Protein AF-0000000071599581 (afdb_homodimer)

Foldseek 3Di:
DPVQVVLVVVLVVQQVVVVVVCVPDDNPVVDNGRFQWDKDWDKDFDQWFAFPVRDIWGFDDDVVDGDIDTAIGTDPVAAQAFTRPDRPVQRRQKGKYWDKDKDKTWTAHDDDDPPPPVDDFAQDPPPVRTTIGIGMGTHYIDMDGHDDDPVVVVVVVVVVVVVVVVVVVD/DPVQVVLVVVLVVQQVVVVVVCVPDDNPVVDNGRFQWDKDWDKDFDQWFAFPVRDIWGFDDDVVDGDIDTAIGTDPVAAQAFTRPDRPVQRRQKGKYWDKDKDKTWTAHDDDDPPPPVDDFAQDPPPVRTTIGIGMGTHYIDMDGHDDDPVVVVVVVVVVVVVVVVVVVD

Radius of gyration: 25.12 Å; Cα contacts (8 Å, |Δi|>4): 637; chains: 2; bounding box: 89×67×60 Å

Sequence (340 aa):
MNWKRLHWRQMQMILQTEGAQKEGQLKDPQKEGVECCPSILDVVYKKGGRNRDGLYVELYEDGENHQRFFELSCAPEVVDKPCRFVDARLYNDSRCIQTYSYSYALVRSPSDTPQHRSERPFSVPGSGGWTMDFVRVRAGCECQIKPPKNIRRRHKKRKRNRRITEDDETMNWKRLHWRQMQMILQTEGAQKEGQLKDPQKEGVECCPSILDVVYKKGGRNRDGLYVELYEDGENHQRFFELSCAPEVVDKPCRFVDARLYNDSRCIQTYSYSYALVRSPSDTPQHRSERPFSVPGSGGWTMDFVRVRAGCECQIKPPKNIRRRHKKRKRNRRITEDDET

Secondary structure (DSSP, 8-state):
--HHHHHHHHHHHHHHHHHHHHHHS---TT--SEESS-EEEEEEEESEEE-TTS-EEEEPEETTEEEEEEEEEE-TTTBTSPPTTB-GGGGGGEEEEEEEEEEEEEEE--SS-----SS--EE-TTSTT-EEEEEEEEEEEEEEEPPP--HHHHHHHHHHHHHHHHHHH-/--HHHHHHHHHHHHHHHHHHHHHHS---TT--SEESS-EEEEEEEESEEE-TTS-EEEEPEETTEEEEEEEEEE-TTTBTSPPTTB-GGGGGGEEEEEEEEEEEEEEE--SS-----SS--EE-TT-TT-EEEEEEEEEEEEEEEPPP--HHHHHHHHHHHHHHHHHHH-

pLDDT: mean 82.44, std 14.96, range [42.78, 98.19]

Solvent-accessible surface area (backbone atoms only — not comparable to full-atom values): 18238 Å² total; per-residue (Å²): 129,65,62,60,57,54,50,50,51,50,45,49,50,51,39,54,58,49,34,56,55,49,73,72,40,80,74,44,89,72,51,84,39,45,56,35,35,51,54,39,83,39,82,43,74,44,63,54,39,34,28,90,86,65,44,74,31,38,38,51,60,62,86,89,42,57,44,70,40,59,26,23,37,40,30,82,91,37,51,74,28,51,33,50,61,39,24,73,93,46,29,88,46,22,28,15,39,66,31,70,43,46,26,48,38,49,26,34,72,68,86,81,70,82,62,85,62,85,71,78,59,51,72,45,57,56,39,83,73,34,23,37,36,49,27,58,39,41,30,21,26,33,41,26,32,55,44,75,76,60,57,63,58,49,50,50,48,50,52,51,52,50,50,52,52,55,55,69,73,97,129,66,61,61,58,53,52,49,51,50,46,50,49,50,39,53,58,52,35,56,55,48,73,71,39,81,75,43,88,70,52,84,39,44,55,35,35,50,55,38,85,40,83,43,73,43,63,54,41,34,27,91,85,64,46,76,31,38,37,53,60,62,87,90,42,56,45,70,42,58,25,23,36,41,31,84,90,37,52,76,28,52,33,48,60,37,25,73,92,46,28,87,45,22,25,14,38,66,32,72,44,47,28,47,38,50,25,34,72,66,85,80,71,82,62,84,62,84,72,79,58,50,72,44,56,57,39,84,72,33,23,37,36,48,25,58,39,40,29,20,26,33,42,24,33,54,44,74,77,61,55,63,58,50,51,49,47,49,52,52,51,50,49,52,52,53,53,69,73,98

Nearest PDB structures (foldseek):
  6xuo-assembly1_A-2  TM=7.513E-01  e=2.075E-04  Equus caballus
  1aoc-assembly1_B  TM=7.348E-01  e=3.618E-02  Tachypleus tridentatus
  7b1c-assembly1_P  TM=7.467E-01  e=3.827E-02  Aedes aegypti
  6xuo-assembly1_A-2  TM=7.509E-01  e=2.075E-04  Equus caballus
  1aoc-assembly1_B  TM=7.349E-01  e=3.618E-02  Tachypleus tridentatus

InterPro domains:
  IPR052444 Spaetzle/Toll ligand-like [PTHR23199] (11-150)

Structure (mmCIF, N/CA/C/O backbone):
data_AF-0000000071599581-model_v1
#
loop_
_entity.id
_entity.type
_entity.pdbx_description
1 polymer 'Spaetzle domain-containing protein'
#
loop_
_atom_site.group_PDB
_atom_site.id
_atom_site.type_symbol
_atom_site.label_atom_id
_atom_site.label_alt_id
_atom_site.label_comp_id
_atom_site.label_asym_id
_atom_site.label_entity_id
_atom_site.label_seq_id
_atom_site.pdbx_PDB_ins_code
_atom_site.Cartn_x
_atom_site.Cartn_y
_atom_site.Cartn_z
_atom_site.occupancy
_atom_site.B_iso_or_equiv
_atom_site.auth_seq_id
_atom_site.auth_comp_id
_atom_site.auth_asym_id
_atom_site.auth_atom_id
_atom_site.pdbx_PDB_model_num
ATOM 1 N N . MET A 1 1 ? 6.562 35.219 3.717 1 52.47 1 MET A N 1
ATOM 2 C CA . MET A 1 1 ? 5.234 34.656 3.479 1 52.47 1 MET A CA 1
ATOM 3 C C . MET A 1 1 ? 4.98 33.438 4.383 1 52.47 1 MET A C 1
ATOM 5 O O . MET A 1 1 ? 5.918 32.75 4.773 1 52.47 1 MET A O 1
ATOM 9 N N . ASN A 1 2 ? 3.887 33.406 5.25 1 80.19 2 ASN A N 1
ATOM 10 C CA . ASN A 1 2 ? 3.533 32.438 6.273 1 80.19 2 ASN A CA 1
ATOM 11 C C . ASN A 1 2 ? 3.365 31.031 5.684 1 80.19 2 ASN A C 1
ATOM 13 O O . ASN A 1 2 ? 2.334 30.734 5.078 1 80.19 2 ASN A O 1
ATOM 17 N N . TRP A 1 3 ? 4.461 30.438 5.43 1 85.62 3 TRP A N 1
ATOM 18 C CA . TRP A 1 3 ? 4.547 29.156 4.75 1 85.62 3 TRP A CA 1
ATOM 19 C C . TRP A 1 3 ? 3.43 28.219 5.207 1 85.62 3 TRP A C 1
ATOM 21 O O . TRP A 1 3 ? 2.912 27.422 4.414 1 85.62 3 TRP A O 1
ATOM 31 N N . LYS A 1 4 ? 2.973 28.391 6.352 1 84.69 4 LYS A N 1
ATOM 32 C CA . LYS A 1 4 ? 1.903 27.547 6.871 1 84.69 4 LYS A CA 1
ATOM 33 C C . LYS A 1 4 ? 0.578 27.844 6.176 1 84.69 4 LYS A C 1
ATOM 35 O O . LYS A 1 4 ? -0.199 26.938 5.887 1 84.69 4 LYS A O 1
ATOM 40 N N . ARG A 1 5 ? 0.426 29.062 5.914 1 85.56 5 ARG A N 1
ATOM 41 C CA . ARG A 1 5 ? -0.792 29.469 5.219 1 85.56 5 ARG A CA 1
ATOM 42 C C . ARG A 1 5 ? -0.794 28.969 3.779 1 85.56 5 ARG A C 1
ATOM 44 O O . ARG A 1 5 ? -1.825 28.516 3.271 1 85.56 5 ARG A O 1
ATOM 51 N N . LEU A 1 6 ? 0.27 29.062 3.246 1 86.44 6 LEU A N 1
ATOM 52 C CA . LEU A 1 6 ? 0.394 28.594 1.871 1 86.44 6 LEU A CA 1
ATOM 53 C C . LEU A 1 6 ? 0.181 27.078 1.793 1 86.44 6 LEU A C 1
ATOM 55 O O . LEU A 1 6 ? -0.479 26.594 0.875 1 86.44 6 LEU A O 1
ATOM 59 N N . HIS A 1 7 ? 0.708 26.453 2.756 1 90.38 7 HIS A N 1
ATOM 60 C CA . HIS A 1 7 ? 0.545 25 2.83 1 90.38 7 HIS A CA 1
ATOM 61 C C . HIS A 1 7 ? -0.927 24.609 2.941 1 90.38 7 HIS A C 1
ATOM 63 O O . HIS A 1 7 ? -1.391 23.703 2.246 1 90.38 7 HIS A O 1
ATOM 69 N N . TRP A 1 8 ? -1.618 25.359 3.654 1 93.06 8 TRP A N 1
ATOM 70 C CA . TRP A 1 8 ? -3.041 25.094 3.838 1 93.06 8 TRP A CA 1
ATOM 71 C C . TRP A 1 8 ? -3.811 25.328 2.543 1 93.06 8 TRP A C 1
ATOM 73 O O . TRP A 1 8 ? -4.656 24.516 2.16 1 93.06 8 TRP A O 1
ATOM 83 N N . ARG A 1 9 ? -3.5 26.375 1.9 1 92 9 ARG A N 1
ATOM 84 C CA . ARG A 1 9 ? -4.168 26.703 0.644 1 92 9 ARG A CA 1
ATOM 85 C C . ARG A 1 9 ? -3.922 25.625 -0.399 1 92 9 ARG A C 1
ATOM 87 O O . ARG A 1 9 ? -4.828 25.266 -1.155 1 92 9 ARG A O 1
ATOM 94 N N . GLN A 1 10 ? -2.725 25.203 -0.386 1 92.5 10 GLN A N 1
ATOM 95 C CA . GLN A 1 10 ? -2.373 24.141 -1.316 1 92.5 10 GLN A CA 1
ATOM 96 C C . GLN A 1 10 ? -3.178 22.875 -1.033 1 92.5 10 GLN A C 1
ATOM 98 O O . GLN A 1 10 ? -3.689 22.234 -1.956 1 92.5 10 GLN A O 1
ATOM 103 N N . MET A 1 11 ? -3.312 22.531 0.217 1 94.06 11 MET A N 1
ATOM 104 C CA . MET A 1 11 ? -4.082 21.344 0.603 1 94.06 11 MET A CA 1
ATOM 105 C C . MET A 1 11 ? -5.543 21.484 0.188 1 94.06 11 MET A C 1
ATOM 107 O O . MET A 1 11 ? -6.133 20.562 -0.352 1 94.06 11 MET A O 1
ATOM 111 N N . GLN A 1 12 ? -5.984 22.656 0.339 1 92.75 12 GLN A N 1
ATOM 112 C CA . GLN A 1 12 ? -7.367 22.922 -0.038 1 92.75 12 GLN A CA 1
ATOM 113 C C . GLN A 1 12 ? -7.562 22.766 -1.545 1 92.75 12 GLN A C 1
ATOM 115 O O . GLN A 1 12 ? -8.562 22.203 -1.995 1 92.75 12 GLN A O 1
ATOM 120 N N . MET A 1 13 ? -6.637 23.281 -2.23 1 93.81 13 MET A N 1
ATOM 121 C CA . MET A 1 13 ? -6.715 23.203 -3.686 1 93.81 13 MET A CA 1
ATOM 122 C C . MET A 1 13 ? -6.711 21.75 -4.156 1 93.81 13 MET A C 1
ATOM 124 O O . MET A 1 13 ? -7.492 21.375 -5.031 1 93.81 13 MET A O 1
ATOM 128 N N . ILE A 1 14 ? -5.902 20.922 -3.582 1 94.31 14 ILE A N 1
ATOM 129 C CA . ILE A 1 14 ? -5.816 19.5 -3.947 1 94.31 14 ILE A CA 1
ATOM 130 C C . ILE A 1 14 ? -7.137 18.812 -3.623 1 94.31 14 ILE A C 1
ATOM 132 O O . ILE A 1 14 ? -7.66 18.047 -4.441 1 94.31 14 ILE A O 1
ATOM 136 N N . LEU A 1 15 ? -7.648 19.094 -2.453 1 94.25 15 LEU A N 1
ATOM 137 C CA . LEU A 1 15 ? -8.891 18.469 -2.01 1 94.25 15 LEU A CA 1
ATOM 138 C C . LEU A 1 15 ? -10.039 18.828 -2.943 1 94.25 15 LEU A C 1
ATOM 140 O O . LEU A 1 15 ? -10.828 17.953 -3.318 1 94.25 15 LEU A O 1
ATOM 144 N N . GLN A 1 16 ? -10.07 20.062 -3.348 1 91.19 16 GLN A N 1
ATOM 145 C CA . GLN A 1 16 ? -11.148 20.531 -4.219 1 91.19 16 GLN A CA 1
ATOM 146 C C . GLN A 1 16 ? -11.008 19.938 -5.621 1 91.19 16 GLN A C 1
ATOM 148 O O . GLN A 1 16 ? -11.984 19.422 -6.184 1 91.19 16 GLN A O 1
ATOM 153 N N . THR A 1 17 ? -9.883 19.984 -6.172 1 91.12 17 THR A N 1
ATOM 154 C CA . THR A 1 17 ? -9.656 19.531 -7.539 1 91.12 17 THR A CA 1
ATOM 155 C C . THR A 1 17 ? -9.828 18.016 -7.648 1 91.12 17 THR A C 1
ATOM 157 O O . THR A 1 17 ? -10.586 17.531 -8.5 1 91.12 17 THR A O 1
ATOM 160 N N . GLU A 1 18 ? -9.258 17.297 -6.766 1 90.94 18 GLU A N 1
ATOM 161 C CA . GLU A 1 18 ? -9.297 15.836 -6.852 1 90.94 18 GLU A CA 1
ATOM 162 C C . GLU A 1 18 ? -10.617 15.289 -6.316 1 90.94 18 GLU A C 1
ATOM 164 O O . GLU A 1 18 ? -11.102 14.258 -6.777 1 90.94 18 GLU A O 1
ATOM 169 N N . GLY A 1 19 ? -11.117 15.969 -5.332 1 88.19 19 GLY A N 1
ATOM 170 C CA . GLY A 1 19 ? -12.43 15.578 -4.844 1 88.19 19 GLY A CA 1
ATOM 171 C C . GLY A 1 19 ? -13.508 15.648 -5.906 1 88.19 19 GLY A C 1
ATOM 172 O O . GLY A 1 19 ? -14.359 14.758 -6 1 88.19 19 GLY A O 1
ATOM 173 N N . ALA A 1 20 ? -13.469 16.672 -6.707 1 83.06 20 ALA A N 1
ATOM 174 C CA . ALA A 1 20 ? -14.43 16.859 -7.789 1 83.06 20 ALA A CA 1
ATOM 175 C C . ALA A 1 20 ? -14.281 15.773 -8.852 1 83.06 20 ALA A C 1
ATOM 177 O O . ALA A 1 20 ? -15.273 15.32 -9.43 1 83.06 20 ALA A O 1
ATOM 178 N N . GLN A 1 21 ? -13.078 15.398 -9.125 1 81.62 21 GLN A N 1
ATOM 179 C CA . GLN A 1 21 ? -12.805 14.359 -10.109 1 81.62 21 GLN A CA 1
ATOM 180 C C . GLN A 1 21 ? -13.352 13.008 -9.664 1 81.62 21 GLN A C 1
ATOM 182 O O . GLN A 1 21 ? -13.836 12.227 -10.477 1 81.62 21 GLN A O 1
ATOM 187 N N . LYS A 1 22 ? -13.352 12.805 -8.406 1 78.62 22 LYS A N 1
ATOM 188 C CA . LYS A 1 22 ? -13.789 11.523 -7.863 1 78.62 22 LYS A CA 1
ATOM 189 C C . LYS A 1 22 ? -15.305 11.422 -7.844 1 78.62 22 LYS A C 1
ATOM 191 O O . LYS A 1 22 ? -15.867 10.328 -7.941 1 78.62 22 LYS A O 1
ATOM 196 N N . GLU A 1 23 ? -15.969 12.492 -7.668 1 71.12 23 GLU A N 1
ATOM 197 C CA . GLU A 1 23 ? -17.422 12.492 -7.699 1 71.12 23 GLU A CA 1
ATOM 198 C C . GLU A 1 23 ? -17.953 12.039 -9.055 1 71.12 23 GLU A C 1
ATOM 200 O O . GLU A 1 23 ? -18.984 11.367 -9.133 1 71.12 23 GLU A O 1
ATOM 205 N N . GLY A 1 24 ? -17.203 12.25 -10.008 1 63.34 24 GLY A N 1
ATOM 206 C CA . GLY A 1 24 ? -17.641 11.891 -11.344 1 63.34 24 GLY A CA 1
ATOM 207 C C . GLY A 1 24 ? -17.188 10.508 -11.773 1 63.34 24 GLY A C 1
ATOM 208 O O . GLY A 1 24 ? -17.688 9.961 -12.758 1 63.34 24 GLY A O 1
ATOM 209 N N . GLN A 1 25 ? -16.297 10.023 -11.133 1 64.38 25 GLN A N 1
ATOM 210 C CA . GLN A 1 25 ? -15.734 8.742 -11.555 1 64.38 25 GLN A CA 1
ATOM 211 C C . GLN A 1 25 ? -16.359 7.582 -10.797 1 64.38 25 GLN A C 1
ATOM 213 O O . GLN A 1 25 ? -16.969 7.781 -9.742 1 64.38 25 GLN A O 1
ATOM 218 N N . LEU A 1 26 ? -16.516 6.535 -11.492 1 59.22 26 LEU A N 1
ATOM 219 C CA . LEU A 1 26 ? -16.984 5.32 -10.836 1 59.22 26 LEU A CA 1
ATOM 220 C C . LEU A 1 26 ? -16.172 5.051 -9.562 1 59.22 26 LEU A C 1
ATOM 222 O O . LEU A 1 26 ? -14.945 5.117 -9.578 1 59.22 26 LEU A O 1
ATOM 226 N N . LYS A 1 27 ? -16.812 5.137 -8.469 1 59.25 27 LYS A N 1
ATOM 227 C CA . LYS A 1 27 ? -16.266 4.961 -7.133 1 59.25 27 LYS A CA 1
ATOM 228 C C . LYS A 1 27 ? -15.359 3.729 -7.062 1 59.25 27 LYS A C 1
ATOM 230 O O . LYS A 1 27 ? -15.805 2.613 -7.344 1 59.25 27 LYS A O 1
ATOM 235 N N . ASP A 1 28 ? -14.039 3.959 -7.266 1 64.62 28 ASP A N 1
ATOM 236 C CA . ASP A 1 28 ? -13.148 2.863 -6.898 1 64.62 28 ASP A CA 1
ATOM 237 C C . ASP A 1 28 ? -13.336 2.463 -5.438 1 64.62 28 ASP A C 1
ATOM 239 O O . ASP A 1 28 ? -13.195 3.293 -4.539 1 64.62 28 ASP A O 1
ATOM 243 N N . PRO A 1 29 ? -13.922 1.333 -5.238 1 62.66 29 PRO A N 1
ATOM 244 C CA . PRO A 1 29 ? -14.203 0.92 -3.861 1 62.66 29 PRO A CA 1
ATOM 245 C C . PRO A 1 29 ? -12.984 1.062 -2.945 1 62.66 29 PRO A C 1
ATOM 247 O O . PRO A 1 29 ? -13.141 1.207 -1.729 1 62.66 29 PRO A O 1
ATOM 250 N N . GLN A 1 30 ? -11.852 1.146 -3.605 1 67.75 30 GLN A N 1
ATOM 251 C CA . GLN A 1 30 ? -10.68 1.185 -2.74 1 67.75 30 GLN A CA 1
ATOM 252 C C . GLN A 1 30 ? -10.195 2.617 -2.531 1 67.75 30 GLN A C 1
ATOM 254 O O . GLN A 1 30 ? -9.352 2.875 -1.672 1 67.75 30 GLN A O 1
ATOM 259 N N . LYS A 1 31 ? -10.82 3.449 -3.369 1 78 31 LYS A N 1
ATOM 260 C CA . LYS A 1 31 ? -10.391 4.84 -3.295 1 78 31 LYS A CA 1
ATOM 261 C C . LYS A 1 31 ? -11.562 5.77 -3.004 1 78 31 LYS A C 1
ATOM 263 O O . LYS A 1 31 ? -12.07 6.438 -3.906 1 78 31 LYS A O 1
ATOM 268 N N . GLU A 1 32 ? -11.906 5.883 -1.788 1 76.06 32 GLU A N 1
ATOM 269 C CA . GLU A 1 32 ? -13.055 6.656 -1.338 1 76.06 32 GLU A CA 1
ATOM 270 C C . GLU A 1 32 ? -12.703 8.133 -1.197 1 76.06 32 GLU A C 1
ATOM 272 O O . GLU A 1 32 ? -13.562 9 -1.393 1 76.06 32 GLU A O 1
ATOM 277 N N . GLY A 1 33 ? -11.492 8.445 -1.007 1 91.38 33 GLY A N 1
ATOM 278 C CA . GLY A 1 33 ? -11.055 9.805 -0.725 1 91.38 33 GLY A CA 1
ATOM 279 C C . GLY A 1 33 ? -9.844 10.219 -1.535 1 91.38 33 GLY A C 1
ATOM 280 O O . GLY A 1 33 ? -9.523 9.602 -2.555 1 91.38 33 GLY A O 1
ATOM 281 N N . VAL A 1 34 ? -9.414 11.438 -1.2 1 95.19 34 VAL A N 1
ATOM 282 C CA . VAL A 1 34 ? -8.188 11.953 -1.799 1 95.19 34 VAL A CA 1
ATOM 283 C C . VAL A 1 34 ? -6.973 11.398 -1.057 1 95.19 34 VAL A C 1
ATOM 285 O O . VAL A 1 34 ? -6.887 11.5 0.169 1 95.19 34 VAL A O 1
ATOM 288 N N . GLU A 1 35 ? -6.105 10.836 -1.801 1 96.31 35 GLU A N 1
ATOM 289 C CA . GLU A 1 35 ? -4.984 10.109 -1.203 1 96.31 35 GLU A CA 1
ATOM 290 C C . GLU A 1 35 ? -3.873 11.07 -0.78 1 96.31 35 GLU A C 1
ATOM 292 O O . GLU A 1 35 ? -3.568 12.031 -1.493 1 96.31 35 GLU A O 1
ATOM 297 N N . CYS A 1 36 ? -3.213 10.766 0.321 1 98.06 36 CYS A N 1
ATOM 298 C CA . CYS A 1 36 ? -2.047 11.523 0.76 1 98.06 36 CYS A CA 1
ATOM 299 C C . CYS A 1 36 ? -0.842 11.234 -0.128 1 98.06 36 CYS A C 1
ATOM 301 O O . CYS A 1 36 ? -0.043 12.125 -0.41 1 98.06 36 CYS A O 1
ATOM 303 N N . CYS A 1 37 ? -0.757 9.938 -0.425 1 98.19 37 CYS A N 1
ATOM 304 C CA . CYS A 1 37 ? 0.254 9.477 -1.369 1 98.19 37 CYS A CA 1
ATOM 305 C C . CYS A 1 37 ? -0.368 8.594 -2.443 1 98.19 37 CYS A C 1
ATOM 307 O O . CYS A 1 37 ? -0.392 7.371 -2.311 1 98.19 37 CYS A O 1
ATOM 309 N N . PRO A 1 38 ? -0.81 9.25 -3.535 1 96.62 38 PRO A N 1
ATOM 310 C CA . PRO A 1 38 ? -1.512 8.477 -4.566 1 96.62 38 PRO A CA 1
ATOM 311 C C . PRO A 1 38 ? -0.631 7.41 -5.207 1 96.62 38 PRO A C 1
ATOM 313 O O . PRO A 1 38 ? 0.57 7.621 -5.391 1 96.62 38 PRO A O 1
ATOM 316 N N . SER A 1 39 ? -1.236 6.32 -5.441 1 95.75 39 SER A N 1
ATOM 317 C CA . SER A 1 39 ? -0.597 5.238 -6.184 1 95.75 39 SER A CA 1
ATOM 318 C C . SER A 1 39 ? -1.321 4.969 -7.496 1 95.75 39 SER A C 1
ATOM 320 O O . SER A 1 39 ? -2.502 5.293 -7.641 1 95.75 39 SER A O 1
ATOM 322 N N . ILE A 1 40 ? -0.561 4.438 -8.398 1 95.06 40 ILE A N 1
ATOM 323 C CA . ILE A 1 40 ? -1.102 4.082 -9.703 1 95.06 40 ILE A CA 1
ATOM 324 C C . ILE A 1 40 ? -0.988 2.574 -9.922 1 95.06 40 ILE A C 1
ATOM 326 O O . ILE A 1 40 ? 0.054 1.979 -9.641 1 95.06 40 ILE A O 1
ATOM 330 N N . LEU A 1 41 ? -2.123 1.999 -10.352 1 93 41 LEU A N 1
ATOM 331 C CA . LEU A 1 41 ? -2.092 0.583 -10.711 1 93 41 LEU A CA 1
ATOM 332 C C . LEU A 1 41 ? -1.412 0.375 -12.055 1 93 41 LEU A C 1
ATOM 334 O O . LEU A 1 41 ? -1.847 0.93 -13.07 1 93 41 LEU A O 1
ATOM 338 N N . ASP A 1 42 ? -0.382 -0.409 -12.023 1 94.38 42 ASP A N 1
ATOM 339 C CA . ASP A 1 42 ? 0.373 -0.731 -13.234 1 94.38 42 ASP A CA 1
ATOM 340 C C . ASP A 1 42 ? 0.313 -2.227 -13.539 1 94.38 42 ASP A C 1
ATOM 342 O O . ASP A 1 42 ? 0.388 -3.053 -12.625 1 94.38 42 ASP A O 1
ATOM 346 N N . VAL A 1 43 ? 0.025 -2.562 -14.805 1 92.62 43 VAL A N 1
ATOM 347 C CA . VAL A 1 43 ? 0.195 -3.938 -15.266 1 92.62 43 VAL A CA 1
ATOM 348 C C . VAL A 1 43 ? 1.571 -4.105 -15.906 1 92.62 43 VAL A C 1
ATOM 350 O O . VAL A 1 43 ? 1.85 -3.516 -16.953 1 92.62 43 VAL A O 1
ATOM 353 N N . VAL A 1 44 ? 2.336 -4.91 -15.273 1 93.19 44 VAL A N 1
ATOM 354 C CA . VAL A 1 44 ? 3.725 -5.016 -15.703 1 93.19 44 VAL A CA 1
ATOM 355 C C . VAL A 1 44 ? 4.008 -6.438 -16.188 1 93.19 44 VAL A C 1
ATOM 357 O O . VAL A 1 44 ? 3.684 -7.41 -15.5 1 93.19 44 VAL A O 1
ATOM 360 N N . TYR A 1 45 ? 4.625 -6.461 -17.375 1 90 45 TYR A N 1
ATOM 361 C CA . TYR A 1 45 ? 5.082 -7.73 -17.922 1 90 45 TYR A CA 1
ATOM 362 C C . TYR A 1 45 ? 6.574 -7.93 -17.672 1 90 45 TYR A C 1
ATOM 364 O O . TYR A 1 45 ? 7.395 -7.121 -18.094 1 90 45 TYR A O 1
ATOM 372 N N . LYS A 1 46 ? 6.809 -8.961 -16.875 1 87.5 46 LYS A N 1
ATOM 373 C CA . LYS A 1 46 ? 8.203 -9.125 -16.469 1 87.5 46 LYS A CA 1
ATOM 374 C C . LYS A 1 46 ? 8.805 -10.383 -17.094 1 87.5 46 LYS A C 1
ATOM 376 O O . LYS A 1 46 ? 8.117 -11.398 -17.234 1 87.5 46 LYS A O 1
ATOM 381 N N . LYS A 1 47 ? 10.07 -10.281 -17.406 1 86.94 47 LYS A N 1
ATOM 382 C CA . LYS A 1 47 ? 10.828 -11.453 -17.828 1 86.94 47 LYS A CA 1
ATOM 383 C C . LYS A 1 47 ? 11.531 -12.109 -16.641 1 86.94 47 LYS A C 1
ATOM 385 O O . LYS A 1 47 ? 11.812 -13.312 -16.656 1 86.94 47 LYS A O 1
ATOM 390 N N . GLY A 1 48 ? 11.789 -11.242 -15.688 1 88.75 48 GLY A N 1
ATOM 391 C CA . GLY A 1 48 ? 12.438 -11.703 -14.469 1 88.75 48 GLY A CA 1
ATOM 392 C C . GLY A 1 48 ? 12.062 -10.883 -13.242 1 88.75 48 GLY A C 1
ATOM 393 O O . GLY A 1 48 ? 11.305 -9.914 -13.352 1 88.75 48 GLY A O 1
ATOM 394 N N . GLY A 1 49 ? 12.492 -11.383 -12.125 1 91.31 49 GLY A N 1
ATOM 395 C CA . GLY A 1 49 ? 12.25 -10.695 -10.867 1 91.31 49 GLY A CA 1
ATOM 396 C C . GLY A 1 49 ? 13.117 -11.195 -9.734 1 91.31 49 GLY A C 1
ATOM 397 O O . GLY A 1 49 ? 13.922 -12.117 -9.922 1 91.31 49 GLY A O 1
ATOM 398 N N . ARG A 1 50 ? 12.977 -10.453 -8.656 1 91.19 50 ARG A N 1
ATOM 399 C CA . ARG A 1 50 ? 13.711 -10.875 -7.461 1 91.19 50 ARG A CA 1
ATOM 400 C C . ARG A 1 50 ? 12.805 -11.648 -6.508 1 91.19 50 ARG A C 1
ATOM 402 O O . ARG A 1 50 ? 11.68 -11.227 -6.234 1 91.19 50 ARG A O 1
ATOM 409 N N . ASN A 1 51 ? 13.352 -12.766 -6.098 1 89.44 51 ASN A N 1
ATOM 410 C CA . ASN A 1 51 ? 12.57 -13.539 -5.141 1 89.44 51 ASN A CA 1
ATOM 411 C C . ASN A 1 51 ? 12.789 -13.062 -3.711 1 89.44 51 ASN A C 1
ATOM 413 O O . ASN A 1 51 ? 13.422 -12.023 -3.492 1 89.44 51 ASN A O 1
ATOM 417 N N . ARG A 1 52 ? 12.273 -13.719 -2.74 1 87 52 ARG A N 1
ATOM 418 C CA . ARG A 1 52 ? 12.32 -13.297 -1.344 1 87 52 ARG A CA 1
ATOM 419 C C . ARG A 1 52 ? 13.75 -13.305 -0.82 1 87 52 ARG A C 1
ATOM 421 O O . ARG A 1 52 ? 14.086 -12.555 0.102 1 87 52 ARG A O 1
ATOM 428 N N . ASP A 1 53 ? 14.508 -14.094 -1.439 1 85.38 53 ASP A N 1
ATOM 429 C CA . ASP A 1 53 ? 15.898 -14.188 -1.022 1 85.38 53 ASP A CA 1
ATOM 430 C C . ASP A 1 53 ? 16.766 -13.141 -1.734 1 85.38 53 ASP A C 1
ATOM 432 O O . ASP A 1 53 ? 17.969 -13.086 -1.528 1 85.38 53 ASP A O 1
ATOM 436 N N . GLY A 1 54 ? 16.125 -12.453 -2.547 1 87.44 54 GLY A N 1
ATOM 437 C CA . GLY A 1 54 ? 16.859 -11.43 -3.27 1 87.44 54 GLY A CA 1
ATOM 438 C C . GLY A 1 54 ? 17.516 -11.945 -4.535 1 87.44 54 GLY A C 1
ATOM 439 O O . GLY A 1 54 ? 18.266 -11.219 -5.203 1 87.44 54 GLY A O 1
ATOM 440 N N . LEU A 1 55 ? 17.203 -13.148 -4.859 1 86.5 55 LEU A N 1
ATOM 441 C CA . LEU A 1 55 ? 17.797 -13.758 -6.039 1 86.5 55 LEU A CA 1
ATOM 442 C C . LEU A 1 55 ? 16.984 -13.453 -7.289 1 86.5 55 LEU A C 1
ATOM 444 O O . LEU A 1 55 ? 15.75 -13.477 -7.25 1 86.5 55 LEU A O 1
ATOM 448 N N . TYR A 1 56 ? 17.781 -13.203 -8.32 1 91.5 56 TYR A N 1
ATOM 449 C CA . TYR A 1 56 ? 17.109 -12.977 -9.594 1 91.5 56 TYR A CA 1
ATOM 450 C C . TYR A 1 56 ? 16.625 -14.297 -10.195 1 91.5 56 TYR A C 1
ATOM 452 O O . TYR A 1 56 ? 17.375 -15.266 -10.273 1 91.5 56 TYR A O 1
ATOM 460 N N . VAL A 1 57 ? 15.328 -14.344 -10.609 1 89.75 57 VAL A N 1
ATOM 461 C CA . VAL A 1 57 ? 14.734 -15.547 -11.195 1 89.75 57 VAL A CA 1
ATOM 462 C C . VAL A 1 57 ? 14.109 -15.203 -12.539 1 89.75 57 VAL A C 1
ATOM 464 O O . VAL A 1 57 ? 13.688 -14.062 -12.773 1 89.75 57 VAL A O 1
ATOM 467 N N . GLU A 1 58 ? 14.141 -16.219 -13.383 1 89.38 58 GLU A N 1
ATOM 468 C CA . GLU A 1 58 ? 13.477 -16.062 -14.672 1 89.38 58 GLU A CA 1
ATOM 469 C C . GLU A 1 58 ? 12 -16.422 -14.578 1 89.38 58 GLU A C 1
ATOM 471 O O . GLU A 1 58 ? 11.641 -17.422 -13.938 1 89.38 58 GLU A O 1
ATOM 476 N N . LEU A 1 59 ? 11.242 -15.633 -15.219 1 90 59 LEU A N 1
ATOM 477 C CA . LEU A 1 59 ? 9.805 -15.891 -15.188 1 90 59 LEU A CA 1
ATOM 478 C C . LEU A 1 59 ? 9.359 -16.688 -16.406 1 90 59 LEU A C 1
ATOM 480 O O . LEU A 1 59 ? 9.93 -16.516 -17.5 1 90 59 LEU A O 1
ATOM 484 N N . TYR A 1 60 ? 8.391 -17.484 -16.172 1 83.75 60 TYR A N 1
ATOM 485 C CA . TYR A 1 60 ? 7.855 -18.312 -17.234 1 83.75 60 TYR A CA 1
ATOM 486 C C . TYR A 1 60 ? 7.305 -17.453 -18.375 1 83.75 60 TYR A C 1
ATOM 488 O O . TYR A 1 60 ? 6.617 -16.469 -18.125 1 83.75 60 TYR A O 1
ATOM 496 N N . GLU A 1 61 ? 7.781 -17.812 -19.547 1 79 61 GLU A N 1
ATOM 497 C CA . GLU A 1 61 ? 7.285 -17.172 -20.766 1 79 61 GLU A CA 1
ATOM 498 C C . GLU A 1 61 ? 6.836 -18.219 -21.781 1 79 61 GLU A C 1
ATOM 500 O O . GLU A 1 61 ? 7.508 -19.219 -21.984 1 79 61 GLU A O 1
ATOM 505 N N . ASP A 1 62 ? 5.605 -18.094 -22.141 1 73.75 62 ASP A N 1
ATOM 506 C CA . ASP A 1 62 ? 5.137 -18.953 -23.234 1 73.75 62 ASP A CA 1
ATOM 507 C C . ASP A 1 62 ? 5.059 -18.172 -24.547 1 73.75 62 ASP A C 1
ATOM 509 O O . ASP A 1 62 ? 3.994 -17.672 -24.906 1 73.75 62 ASP A O 1
ATOM 513 N N . GLY A 1 63 ? 6.176 -18.328 -25.266 1 70.12 63 GLY A N 1
ATOM 514 C CA . GLY A 1 63 ? 6.199 -17.578 -26.516 1 70.12 63 GLY A CA 1
ATOM 515 C C . GLY A 1 63 ? 6.086 -16.078 -26.328 1 70.12 63 GLY A C 1
ATOM 516 O O . GLY A 1 63 ? 6.949 -15.469 -25.688 1 70.12 63 GLY A O 1
ATOM 517 N N . GLU A 1 64 ? 4.934 -15.688 -26.719 1 67.25 64 GLU A N 1
ATOM 518 C CA . GLU A 1 64 ? 4.68 -14.25 -26.672 1 67.25 64 GLU A CA 1
ATOM 519 C C . GLU A 1 64 ? 3.959 -13.867 -25.375 1 67.25 64 GLU A C 1
ATOM 521 O O . GLU A 1 64 ? 3.771 -12.68 -25.094 1 67.25 64 GLU A O 1
ATOM 526 N N . ASN A 1 65 ? 3.771 -14.938 -24.609 1 71.56 65 ASN A N 1
ATOM 527 C CA . ASN A 1 65 ? 2.992 -14.617 -23.406 1 71.56 65 ASN A CA 1
ATOM 528 C C . ASN A 1 65 ? 3.881 -14.5 -22.172 1 71.56 65 ASN A C 1
ATOM 530 O O . ASN A 1 65 ? 4.664 -15.406 -21.875 1 71.56 65 ASN A O 1
ATOM 534 N N . HIS A 1 66 ? 3.906 -13.312 -21.594 1 81.62 66 HIS A N 1
ATOM 535 C CA . HIS A 1 66 ? 4.625 -13.016 -20.359 1 81.62 66 HIS A CA 1
ATOM 536 C C . HIS A 1 66 ? 3.67 -12.922 -19.172 1 81.62 66 HIS A C 1
ATOM 538 O O . HIS A 1 66 ? 2.488 -12.609 -19.344 1 81.62 66 HIS A O 1
ATOM 544 N N . GLN A 1 67 ? 4.238 -13.359 -18.109 1 88.06 67 GLN A N 1
ATOM 545 C CA . GLN A 1 67 ? 3.443 -13.164 -16.891 1 88.06 67 GLN A CA 1
ATOM 546 C C . GLN A 1 67 ? 3.217 -11.68 -16.609 1 88.06 67 GLN A C 1
ATOM 548 O O . GLN A 1 67 ? 4.105 -10.859 -16.844 1 88.06 67 GLN A O 1
ATOM 553 N N . ARG A 1 68 ? 2.057 -11.438 -16.234 1 89.88 68 ARG A N 1
ATOM 554 C CA . ARG A 1 68 ? 1.744 -10.055 -15.891 1 89.88 68 ARG A CA 1
ATOM 555 C C . ARG A 1 68 ? 1.537 -9.898 -14.391 1 89.88 68 ARG A C 1
ATOM 557 O O . ARG A 1 68 ? 1.025 -10.805 -13.734 1 89.88 68 ARG A O 1
ATOM 564 N N . PHE A 1 69 ? 1.954 -8.75 -13.914 1 93.44 69 PHE A N 1
ATOM 565 C CA . PHE A 1 69 ? 1.806 -8.453 -12.492 1 93.44 69 PHE A CA 1
ATOM 566 C C . PHE A 1 69 ? 1.049 -7.145 -12.289 1 93.44 69 PHE A C 1
ATOM 568 O O . PHE A 1 69 ? 1.264 -6.176 -13.023 1 93.44 69 PHE A O 1
ATOM 575 N N . PHE A 1 70 ? 0.171 -7.195 -11.344 1 93.81 70 PHE A N 1
ATOM 576 C CA . PHE A 1 70 ? -0.48 -5.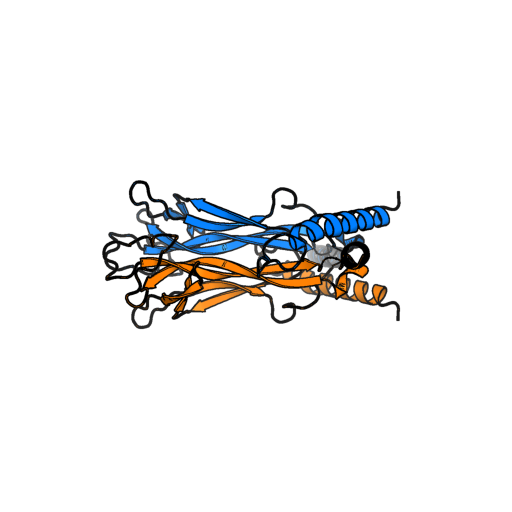969 -10.898 1 93.81 70 PHE A CA 1
ATOM 577 C C . PHE A 1 70 ? 0.338 -5.289 -9.805 1 93.81 70 PHE A C 1
ATOM 579 O O . PHE A 1 70 ? 0.446 -5.805 -8.695 1 93.81 70 PHE A O 1
ATOM 586 N N . GLU A 1 71 ? 0.857 -4.152 -10.203 1 96.31 71 GLU A N 1
ATOM 587 C CA . GLU A 1 71 ? 1.716 -3.43 -9.266 1 96.31 71 GLU A CA 1
ATOM 588 C C . GLU A 1 71 ? 1.148 -2.049 -8.953 1 96.31 71 GLU A C 1
ATOM 590 O O . GLU A 1 71 ? 0.619 -1.371 -9.836 1 96.31 71 GLU A O 1
ATOM 595 N N . LEU A 1 72 ? 1.244 -1.721 -7.672 1 96.5 72 LEU A N 1
ATOM 596 C CA . LEU A 1 72 ? 0.867 -0.384 -7.227 1 96.5 72 LEU A CA 1
ATOM 597 C C . LEU A 1 72 ? 2.1 0.493 -7.035 1 96.5 72 LEU A C 1
ATOM 599 O O . LEU A 1 72 ? 2.828 0.342 -6.051 1 96.5 72 LEU A O 1
ATOM 603 N N . SER A 1 73 ? 2.221 1.465 -7.941 1 96.94 73 SER A N 1
ATOM 604 C CA . SER A 1 73 ? 3.373 2.359 -7.902 1 96.94 73 SER A CA 1
ATOM 605 C C . SER A 1 73 ? 2.984 3.736 -7.375 1 96.94 73 SER A C 1
ATOM 607 O O . SER A 1 73 ? 1.896 4.234 -7.668 1 96.94 73 SER A O 1
ATOM 609 N N . CYS A 1 74 ? 3.922 4.293 -6.609 1 97.5 74 CYS A N 1
ATOM 610 C CA . CYS A 1 74 ? 3.705 5.695 -6.262 1 97.5 74 CYS A CA 1
ATOM 611 C C . CYS A 1 74 ? 3.574 6.551 -7.516 1 97.5 74 CYS A C 1
ATOM 61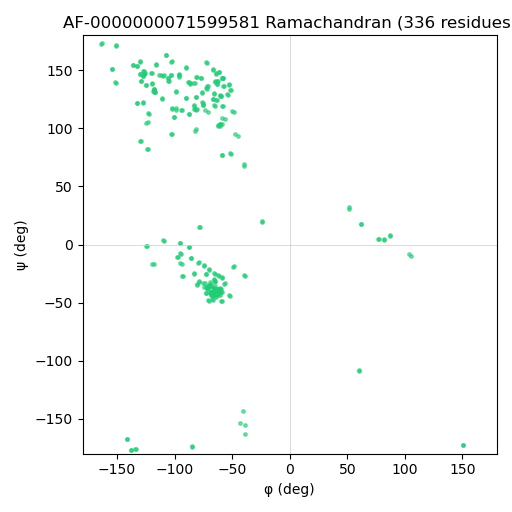3 O O . CYS A 1 74 ? 4.332 6.379 -8.477 1 97.5 74 CYS A O 1
ATOM 615 N N . ALA A 1 75 ? 2.586 7.43 -7.422 1 97.62 75 ALA A N 1
ATOM 616 C CA . ALA A 1 75 ? 2.49 8.391 -8.523 1 97.62 75 ALA A CA 1
ATOM 617 C C . ALA A 1 75 ? 3.779 9.188 -8.664 1 97.62 75 ALA A C 1
ATOM 619 O O . ALA A 1 75 ? 4.395 9.57 -7.664 1 97.62 75 ALA A O 1
ATOM 620 N N . PRO A 1 76 ? 4.168 9.5 -9.914 1 96.75 76 PRO A N 1
ATOM 621 C CA . PRO A 1 76 ? 5.438 10.195 -10.141 1 96.75 76 PRO A CA 1
ATOM 622 C C . PRO A 1 76 ? 5.504 11.547 -9.43 1 96.75 76 PRO A C 1
ATOM 624 O O . PRO A 1 76 ? 6.59 11.992 -9.055 1 96.75 76 PRO A O 1
ATOM 627 N N . GLU A 1 77 ? 4.488 12.219 -9.195 1 96.25 77 GLU A N 1
ATOM 628 C CA . GLU A 1 77 ? 4.465 13.562 -8.625 1 96.25 77 GLU A CA 1
ATOM 629 C C . GLU A 1 77 ? 4.66 13.523 -7.109 1 96.25 77 GLU A C 1
ATOM 631 O O . GLU A 1 77 ? 4.949 14.547 -6.488 1 96.25 77 GLU A O 1
ATOM 636 N N . VAL A 1 78 ? 4.5 12.297 -6.527 1 97.69 78 VAL A N 1
ATOM 637 C CA . VAL A 1 78 ? 4.527 12.289 -5.066 1 97.69 78 VAL A CA 1
ATOM 638 C C . VAL A 1 78 ? 5.684 11.414 -4.578 1 97.69 78 VAL A C 1
ATOM 640 O O . VAL A 1 78 ? 6.09 11.508 -3.418 1 97.69 78 VAL A O 1
ATOM 643 N N . VAL A 1 79 ? 6.223 10.586 -5.434 1 97.31 79 VAL A N 1
ATOM 644 C CA . VAL A 1 79 ? 7.242 9.648 -4.984 1 97.31 79 VAL A CA 1
ATOM 645 C C . VAL A 1 79 ? 8.43 10.414 -4.41 1 97.31 79 VAL A C 1
ATOM 647 O O . VAL A 1 79 ? 8.938 11.344 -5.031 1 97.31 79 VAL A O 1
ATOM 650 N N . ASP A 1 80 ? 8.852 10.055 -3.178 1 96 80 ASP A N 1
ATOM 651 C CA . ASP A 1 80 ? 9.984 10.617 -2.453 1 96 80 ASP A CA 1
ATOM 652 C C . ASP A 1 80 ? 9.781 12.109 -2.191 1 96 80 ASP A C 1
ATOM 654 O O . ASP A 1 80 ? 10.75 12.852 -2.035 1 96 80 ASP A O 1
ATOM 658 N N . LYS A 1 81 ? 8.625 12.633 -2.285 1 97.62 81 LYS A N 1
ATOM 659 C CA . LYS A 1 81 ? 8.258 14 -1.94 1 97.62 81 LYS A CA 1
ATOM 660 C C . LYS A 1 81 ? 7.441 14.039 -0.651 1 97.62 81 LYS A C 1
ATOM 662 O O . LYS A 1 81 ? 6.957 13.008 -0.182 1 97.62 81 LYS A O 1
ATOM 667 N N . PRO A 1 82 ? 7.34 15.188 -0.065 1 97.56 82 PRO A N 1
ATOM 668 C CA . PRO A 1 82 ? 6.562 15.281 1.173 1 97.56 82 PRO A CA 1
ATOM 669 C C . PRO A 1 82 ? 5.109 14.852 0.993 1 97.56 82 PRO A C 1
ATOM 671 O O . PRO A 1 82 ? 4.52 15.078 -0.065 1 97.56 82 PRO A O 1
ATOM 674 N N . CYS A 1 83 ? 4.586 14.211 2.016 1 98 83 CYS A N 1
ATOM 675 C CA . CYS A 1 83 ? 3.213 13.727 1.979 1 98 83 CYS A CA 1
ATOM 676 C C . CYS A 1 83 ? 2.227 14.883 1.882 1 98 83 CYS A C 1
ATOM 678 O O . CYS A 1 83 ? 2.43 15.93 2.5 1 98 83 CYS A O 1
ATOM 680 N N . ARG A 1 84 ? 1.22 14.562 1.222 1 97.44 84 ARG A N 1
ATOM 681 C CA . ARG A 1 84 ? 0.136 15.539 1.185 1 97.44 84 ARG A CA 1
ATOM 682 C C . ARG A 1 84 ? -0.652 15.531 2.49 1 97.44 84 ARG A C 1
ATOM 684 O O . ARG A 1 84 ? -0.751 14.5 3.156 1 97.44 84 ARG A O 1
ATOM 691 N N . PHE A 1 85 ? -1.101 16.672 2.949 1 97.62 85 PHE A N 1
ATOM 692 C CA . PHE A 1 85 ? -2.09 16.875 4 1 97.62 85 PHE A CA 1
ATOM 693 C C . PHE A 1 85 ? -1.47 16.656 5.375 1 97.62 85 PHE A C 1
ATOM 695 O O . PHE A 1 85 ? -2.178 16.625 6.383 1 97.62 85 PHE A O 1
ATOM 702 N N . VAL A 1 86 ? -0.212 16.438 5.41 1 97.06 86 VAL A N 1
ATOM 703 C CA . VAL A 1 86 ? 0.454 16.281 6.699 1 97.06 86 VAL A CA 1
ATOM 704 C C . VAL A 1 86 ? 0.536 17.641 7.41 1 97.06 86 VAL A C 1
ATOM 706 O O . VAL A 1 86 ? 0.436 18.688 6.77 1 97.06 86 VAL A O 1
ATOM 709 N N . ASP A 1 87 ? 0.656 17.547 8.742 1 95.62 87 ASP A N 1
ATOM 710 C CA . ASP A 1 87 ? 0.874 18.766 9.523 1 95.62 87 ASP A CA 1
ATOM 711 C C . ASP A 1 87 ? 2.059 19.562 8.984 1 95.62 87 ASP A C 1
ATOM 713 O O . ASP A 1 87 ? 3.115 18.984 8.703 1 95.62 87 ASP A O 1
ATOM 717 N N . ALA A 1 88 ? 1.878 20.844 8.914 1 93.81 88 ALA A N 1
ATOM 718 C CA . ALA A 1 88 ? 2.879 21.719 8.32 1 93.81 88 ALA A CA 1
ATOM 719 C C . ALA A 1 88 ? 4.23 21.562 9.008 1 93.81 88 ALA A C 1
ATOM 721 O O . ALA A 1 88 ? 5.277 21.672 8.367 1 93.81 88 ALA A O 1
ATOM 722 N N . ARG A 1 89 ? 4.316 21.297 10.289 1 92.69 89 ARG A N 1
ATOM 723 C CA . ARG A 1 89 ? 5.543 21.188 11.07 1 92.69 89 ARG A CA 1
ATOM 724 C C . ARG A 1 89 ? 6.32 19.938 10.688 1 92.69 89 ARG A C 1
ATOM 726 O O . ARG A 1 89 ? 7.527 19.859 10.93 1 92.69 89 ARG A O 1
ATOM 733 N N . LEU A 1 90 ? 5.586 18.984 10.086 1 95.12 90 LEU A N 1
ATOM 734 C CA . LEU A 1 90 ? 6.199 17.703 9.75 1 95.12 90 LEU A CA 1
ATOM 735 C C . LEU A 1 90 ? 6.359 17.547 8.242 1 95.12 90 LEU A C 1
ATOM 737 O O . LEU A 1 90 ? 6.844 16.516 7.77 1 95.12 90 LEU A O 1
ATOM 741 N N . TYR A 1 91 ? 6.027 18.547 7.512 1 96 91 TYR A N 1
ATOM 742 C CA . TYR A 1 91 ? 5.969 18.484 6.055 1 96 91 TYR A CA 1
ATOM 743 C C . TYR A 1 91 ? 7.324 18.109 5.469 1 96 91 TYR A C 1
ATOM 745 O O . TYR A 1 91 ? 7.434 17.141 4.711 1 96 91 TYR A O 1
ATOM 753 N N . ASN A 1 92 ? 8.305 18.734 5.887 1 94.88 92 ASN A N 1
ATOM 754 C CA . ASN A 1 92 ? 9.633 18.531 5.312 1 94.88 92 ASN A CA 1
ATOM 755 C C . ASN A 1 92 ? 10.234 17.203 5.77 1 94.88 92 ASN A C 1
ATOM 757 O O . ASN A 1 92 ? 11.188 16.703 5.16 1 94.88 92 ASN A O 1
ATOM 761 N N . ASP A 1 93 ? 9.711 16.672 6.789 1 95.5 93 ASP A N 1
ATOM 762 C CA . ASP A 1 93 ? 10.219 15.406 7.309 1 95.5 93 ASP A CA 1
ATOM 763 C C . ASP A 1 93 ? 9.414 14.227 6.762 1 95.5 93 ASP A C 1
ATOM 765 O O . ASP A 1 93 ? 9.758 13.07 6.992 1 95.5 93 ASP A O 1
ATOM 769 N N . SER A 1 94 ? 8.359 14.508 6.074 1 97.19 94 SER A N 1
ATOM 770 C CA . SER A 1 94 ? 7.5 13.461 5.523 1 97.19 94 SER A CA 1
ATOM 771 C C . SER A 1 94 ? 7.941 13.062 4.121 1 97.19 94 SER A C 1
ATOM 773 O O . SER A 1 94 ? 8.539 13.867 3.4 1 97.19 94 SER A O 1
ATOM 775 N N . ARG A 1 95 ? 7.645 11.828 3.768 1 97.12 95 ARG A N 1
ATOM 776 C CA . ARG A 1 95 ? 7.965 11.336 2.434 1 97.12 95 ARG A CA 1
ATOM 777 C C . ARG A 1 95 ? 6.988 10.242 2.008 1 97.12 95 ARG A C 1
ATOM 779 O O . ARG A 1 95 ? 6.629 9.375 2.811 1 97.12 95 ARG A O 1
ATOM 786 N N . CYS A 1 96 ? 6.613 10.305 0.773 1 97.75 96 CYS A N 1
ATOM 787 C CA . CYS A 1 96 ? 5.898 9.195 0.154 1 97.75 96 CYS A CA 1
ATOM 788 C C . CYS A 1 96 ? 6.863 8.125 -0.335 1 97.75 96 CYS A C 1
ATOM 790 O O . CYS A 1 96 ? 7.629 8.352 -1.275 1 97.75 96 CYS A O 1
ATOM 792 N N . ILE A 1 97 ? 6.648 6.926 0.265 1 96.12 97 ILE A N 1
ATOM 793 C CA . ILE A 1 97 ? 7.637 5.879 0.038 1 96.12 97 ILE A CA 1
ATOM 794 C C . ILE A 1 97 ? 6.984 4.699 -0.678 1 96.12 97 ILE A C 1
ATOM 796 O O . ILE A 1 97 ? 5.895 4.262 -0.3 1 96.12 97 ILE A O 1
ATOM 800 N N . GLN A 1 98 ? 7.719 4.219 -1.733 1 95.88 98 GLN A N 1
ATOM 801 C CA . GLN A 1 98 ? 7.27 3.025 -2.443 1 95.88 98 GLN A CA 1
ATOM 802 C C . GLN A 1 98 ? 7.344 1.793 -1.547 1 95.88 98 GLN A C 1
ATOM 804 O O . GLN A 1 98 ? 8.383 1.515 -0.95 1 95.88 98 GLN A O 1
ATOM 809 N N . THR A 1 99 ? 6.219 1.087 -1.42 1 94.75 99 THR A N 1
ATOM 810 C CA . THR A 1 99 ? 6.207 -0.147 -0.643 1 94.75 99 THR A CA 1
ATOM 811 C C . THR A 1 99 ? 6.219 -1.365 -1.562 1 94.75 99 THR A C 1
ATOM 813 O O . THR A 1 99 ? 5.809 -1.278 -2.721 1 94.75 99 THR A O 1
ATOM 816 N N . TYR A 1 100 ? 6.684 -2.463 -0.96 1 93.56 100 TYR A N 1
ATOM 817 C CA . TYR A 1 100 ? 6.832 -3.672 -1.764 1 93.56 100 TYR A CA 1
ATOM 818 C C . TYR A 1 100 ? 6.234 -4.879 -1.048 1 93.56 100 TYR A C 1
ATOM 820 O O . TYR A 1 100 ? 6.078 -4.867 0.175 1 93.56 100 TYR A O 1
ATOM 828 N N . SER A 1 101 ? 5.836 -5.828 -1.797 1 94.25 101 SER A N 1
ATOM 829 C CA . SER A 1 101 ? 5.371 -7.137 -1.351 1 94.25 101 SER A CA 1
ATOM 830 C C . SER A 1 101 ? 5.852 -8.242 -2.283 1 94.25 101 SER A C 1
ATOM 832 O O . SER A 1 101 ? 6.855 -8.078 -2.982 1 94.25 101 SER A O 1
ATOM 834 N N . TYR A 1 102 ? 5.254 -9.383 -2.088 1 94 102 TYR A N 1
ATOM 835 C CA . TYR A 1 102 ? 5.637 -10.516 -2.912 1 94 102 TYR A CA 1
ATOM 836 C C . TYR A 1 102 ? 4.41 -11.188 -3.527 1 94 102 TYR A C 1
ATOM 838 O O . TYR A 1 102 ? 3.369 -11.305 -2.879 1 94 102 TYR A O 1
ATOM 846 N N . SER A 1 103 ? 4.586 -11.578 -4.77 1 94.19 103 SER A N 1
ATOM 847 C CA . SER A 1 103 ? 3.535 -12.258 -5.516 1 94.19 103 SER A CA 1
ATOM 848 C C . SER A 1 103 ? 4.035 -13.578 -6.098 1 94.19 103 SER A C 1
ATOM 850 O O . SER A 1 103 ? 5.195 -13.68 -6.512 1 94.19 103 SER A O 1
ATOM 852 N N . TYR A 1 104 ? 3.115 -14.523 -6.16 1 91.94 104 TYR A N 1
ATOM 853 C CA . TYR A 1 104 ? 3.467 -15.773 -6.824 1 91.94 104 TYR A CA 1
ATOM 854 C C . TYR A 1 104 ? 3.807 -15.539 -8.289 1 91.94 104 TYR A C 1
ATOM 856 O O . TYR A 1 104 ? 3.271 -14.617 -8.922 1 91.94 104 TYR A O 1
ATOM 864 N N . ALA A 1 105 ? 4.68 -16.359 -8.719 1 90.5 105 ALA A N 1
ATOM 865 C CA . ALA A 1 105 ? 5.062 -16.422 -10.125 1 90.5 105 ALA A CA 1
ATOM 866 C C . ALA A 1 105 ? 5.59 -17.797 -10.5 1 90.5 105 ALA A C 1
ATOM 868 O O . ALA A 1 105 ? 6.012 -18.562 -9.625 1 90.5 105 ALA A O 1
ATOM 869 N N . LEU A 1 106 ? 5.375 -18.078 -11.711 1 87.12 106 LEU A N 1
ATOM 870 C CA . LEU A 1 106 ? 6.055 -19.266 -12.242 1 87.12 106 LEU A CA 1
ATOM 871 C C . LEU A 1 106 ? 7.484 -18.922 -12.648 1 87.12 106 LEU A C 1
ATOM 873 O O . LEU A 1 106 ? 7.699 -18.094 -13.539 1 87.12 106 LEU A O 1
ATOM 877 N N . VAL A 1 107 ? 8.375 -19.578 -11.93 1 87.19 107 VAL A N 1
ATOM 878 C CA . VAL A 1 107 ? 9.766 -19.156 -12.133 1 87.19 107 VAL A CA 1
ATOM 879 C C . VAL A 1 107 ? 10.633 -20.391 -12.398 1 87.19 107 VAL A C 1
ATOM 881 O O . VAL A 1 107 ? 10.227 -21.516 -12.117 1 87.19 107 VAL A O 1
ATOM 884 N N . ARG A 1 108 ? 11.719 -20.125 -13.031 1 82.75 108 ARG A N 1
ATOM 885 C CA . ARG A 1 108 ? 12.773 -21.125 -13.195 1 82.75 108 ARG A CA 1
ATOM 886 C C . ARG A 1 108 ? 14.102 -20.625 -12.648 1 82.75 108 ARG A C 1
ATOM 888 O O . ARG A 1 108 ? 14.5 -19.484 -12.914 1 82.75 108 ARG A O 1
ATOM 895 N N . SER A 1 109 ? 14.422 -21.203 -11.461 1 67.81 109 SER A N 1
ATOM 896 C CA . SER A 1 109 ? 15.688 -20.781 -10.867 1 67.81 109 SER A CA 1
ATOM 897 C C . SER A 1 109 ? 16.875 -21.219 -11.719 1 67.81 109 SER A C 1
ATOM 899 O O . SER A 1 109 ? 16.859 -22.312 -12.297 1 67.81 109 SER A O 1
ATOM 901 N N . PRO A 1 110 ? 17.641 -20.234 -12.164 1 57.22 110 PRO A N 1
ATOM 902 C CA . PRO A 1 110 ? 18.828 -20.703 -12.891 1 57.22 110 PRO A CA 1
ATOM 903 C C . PRO A 1 110 ? 19.453 -21.953 -12.266 1 57.22 110 PRO A C 1
ATOM 905 O O . PRO A 1 110 ? 19.125 -22.312 -11.133 1 57.22 110 PRO A O 1
ATOM 908 N N . SER A 1 111 ? 20.734 -22.25 -12.641 1 48.47 111 SER A N 1
ATOM 909 C CA . SER A 1 111 ? 21.625 -23.375 -12.398 1 48.47 111 SER A CA 1
ATOM 910 C C . SER A 1 111 ? 21.516 -23.859 -10.953 1 48.47 111 SER A C 1
ATOM 912 O O . SER A 1 111 ? 20.891 -23.203 -10.117 1 48.47 111 SER A O 1
ATOM 914 N N . ASP A 1 112 ? 22.781 -24.281 -10.438 1 42.88 112 ASP A N 1
ATOM 915 C CA . ASP A 1 112 ? 23.641 -25.109 -9.602 1 42.88 112 ASP A CA 1
ATOM 916 C C . ASP A 1 112 ? 23.406 -24.828 -8.117 1 42.88 112 ASP A C 1
ATOM 918 O O . ASP A 1 112 ? 24.078 -25.391 -7.262 1 42.88 112 ASP A O 1
ATOM 922 N N . THR A 1 113 ? 23.25 -23.531 -7.699 1 45.69 113 THR A N 1
ATOM 923 C CA . THR A 1 113 ? 23.75 -23.5 -6.332 1 45.69 113 THR A CA 1
ATOM 924 C C . THR A 1 113 ? 22.688 -23.984 -5.348 1 45.69 113 THR A C 1
ATOM 926 O O . THR A 1 113 ? 21.578 -23.438 -5.301 1 45.69 113 THR A O 1
ATOM 929 N N . PRO A 1 114 ? 22.703 -25.203 -4.922 1 45.38 114 PRO A N 1
ATOM 930 C CA . PRO A 1 114 ? 21.953 -25.719 -3.775 1 45.38 114 PRO A CA 1
ATOM 931 C C . PRO A 1 114 ? 21.594 -24.641 -2.76 1 45.38 114 PRO A C 1
ATOM 933 O O . PRO A 1 114 ? 21.5 -24.922 -1.562 1 45.38 114 PRO A O 1
ATOM 936 N N . GLN A 1 115 ? 21.594 -23.375 -3.057 1 47.72 115 GLN A N 1
ATOM 937 C CA . GLN A 1 115 ? 21.641 -22.5 -1.895 1 47.72 115 GLN A CA 1
ATOM 938 C C . GLN A 1 115 ? 20.375 -22.656 -1.051 1 47.72 115 GLN A C 1
ATOM 940 O O . GLN A 1 115 ? 19.312 -23.016 -1.567 1 47.72 115 GLN A O 1
ATOM 945 N N . HIS A 1 116 ? 20.562 -22.641 0.234 1 48.03 116 HIS A N 1
ATOM 946 C CA . HIS A 1 116 ? 19.672 -22.719 1.391 1 48.03 116 HIS A CA 1
ATOM 947 C C . HIS A 1 116 ? 18.391 -21.922 1.158 1 48.03 116 HIS A C 1
ATOM 949 O O . HIS A 1 116 ? 18.375 -20.703 1.356 1 48.03 116 HIS A O 1
ATOM 955 N N . ARG A 1 117 ? 17.656 -22.5 0.261 1 51.56 117 ARG A N 1
ATOM 956 C CA . ARG A 1 117 ? 16.375 -21.859 0.025 1 51.56 117 ARG A CA 1
ATOM 957 C C . ARG A 1 117 ? 15.516 -21.875 1.281 1 51.56 117 ARG A C 1
ATOM 959 O O . ARG A 1 117 ? 15.336 -22.922 1.899 1 51.56 117 ARG A O 1
ATOM 966 N N . SER A 1 118 ? 15.5 -20.859 1.829 1 51.09 118 SER A N 1
ATOM 967 C CA . SER A 1 118 ? 14.688 -20.797 3.041 1 51.09 118 SER A CA 1
ATOM 968 C C . SER A 1 118 ? 13.266 -21.281 2.779 1 51.09 118 SER A C 1
ATOM 970 O O . SER A 1 118 ? 12.648 -21.891 3.65 1 51.09 118 SER A O 1
ATOM 972 N N . GLU A 1 119 ? 12.633 -20.844 1.618 1 56.09 119 GLU A N 1
ATOM 973 C CA . GLU A 1 119 ? 11.25 -21.266 1.436 1 56.09 119 GLU A CA 1
ATOM 974 C C . GLU A 1 119 ? 11.07 -22.031 0.123 1 56.09 119 GLU A C 1
ATOM 976 O O . GLU A 1 119 ? 11.617 -21.625 -0.908 1 56.09 119 GLU A O 1
ATOM 981 N N . ARG A 1 120 ? 10.773 -23.359 0.235 1 53.97 120 ARG A N 1
ATOM 982 C CA . ARG A 1 120 ? 10.648 -24.312 -0.872 1 53.97 120 ARG A CA 1
ATOM 983 C C . ARG A 1 120 ? 9.57 -23.859 -1.856 1 53.97 120 ARG A C 1
ATOM 985 O O . ARG A 1 120 ? 8.469 -23.5 -1.452 1 53.97 120 ARG A O 1
ATOM 992 N N . PRO 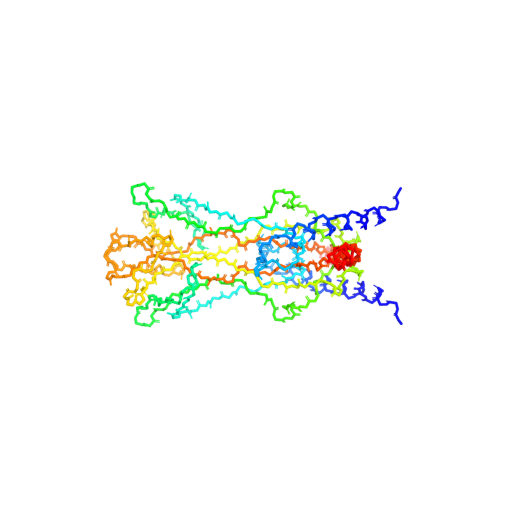A 1 121 ? 10.094 -23.641 -3.129 1 59.53 121 PRO A N 1
ATOM 993 C CA . PRO A 1 121 ? 9.133 -23.375 -4.207 1 59.53 121 PRO A CA 1
ATOM 994 C C . PRO A 1 121 ? 8.07 -24.469 -4.328 1 59.53 121 PRO A C 1
ATOM 996 O O . PRO A 1 121 ? 8.328 -25.625 -3.975 1 59.53 121 PRO A O 1
ATOM 999 N N . PHE A 1 122 ? 6.762 -24 -4.367 1 63.5 122 PHE A N 1
ATOM 1000 C CA . PHE A 1 122 ? 5.672 -24.922 -4.688 1 63.5 122 PHE A CA 1
ATOM 1001 C C . PHE A 1 122 ? 5.859 -25.516 -6.082 1 63.5 122 PHE A C 1
ATOM 1003 O O . PHE A 1 122 ? 5.922 -24.781 -7.07 1 63.5 122 PHE A O 1
ATOM 1010 N N . SER A 1 123 ? 6.34 -26.797 -6.105 1 64.44 123 SER A N 1
ATOM 1011 C CA . SER A 1 123 ? 6.52 -27.453 -7.402 1 64.44 123 SER A CA 1
ATOM 1012 C C . SER A 1 123 ? 5.18 -27.797 -8.039 1 64.44 123 SER A C 1
ATOM 1014 O O . SER A 1 123 ? 4.285 -28.312 -7.367 1 64.44 123 SER A O 1
ATOM 1016 N N . VAL A 1 124 ? 4.914 -27.141 -9.148 1 62.06 124 VAL A N 1
ATOM 1017 C CA . VAL A 1 124 ? 3.688 -27.453 -9.883 1 62.06 124 VAL A CA 1
ATOM 1018 C C . VAL A 1 124 ? 3.896 -28.703 -10.734 1 62.06 124 VAL A C 1
ATOM 1020 O O . VAL A 1 124 ? 4.809 -28.75 -11.555 1 62.06 124 VAL A O 1
ATOM 1023 N N . PRO A 1 125 ? 3.172 -29.672 -10.414 1 59.25 125 PRO A N 1
ATOM 1024 C CA . PRO A 1 125 ? 3.32 -30.875 -11.234 1 59.25 125 PRO A CA 1
ATOM 1025 C C . PRO A 1 125 ? 3.195 -30.578 -12.734 1 59.25 125 PRO A C 1
ATOM 1027 O O . PRO A 1 125 ? 2.316 -29.812 -13.148 1 59.25 125 PRO A O 1
ATOM 1030 N N . GLY A 1 126 ? 4.121 -31.125 -13.461 1 57.72 126 GLY A N 1
ATOM 1031 C CA . GLY A 1 126 ? 4.07 -31.047 -14.906 1 57.72 126 GLY A CA 1
ATOM 1032 C C . GLY A 1 126 ? 4.613 -29.734 -15.453 1 57.72 126 GLY A C 1
ATOM 1033 O O . GLY A 1 126 ? 4.469 -29.453 -16.641 1 57.72 126 GLY A O 1
ATOM 1034 N N . SER A 1 127 ? 5.105 -28.906 -14.609 1 62 127 SER A N 1
ATOM 1035 C CA . SER A 1 127 ? 5.457 -27.562 -15.023 1 62 127 SER A CA 1
ATOM 1036 C C . SER A 1 127 ? 6.781 -27.531 -15.773 1 62 127 SER A C 1
ATOM 1038 O O . SER A 1 127 ? 7.223 -26.484 -16.234 1 62 127 SER A O 1
ATOM 1040 N N . GLY A 1 128 ? 7.312 -28.719 -16.25 1 64.69 128 GLY A N 1
ATOM 1041 C CA . GLY A 1 128 ? 8.539 -28.75 -17.031 1 64.69 128 GLY A CA 1
ATOM 1042 C C . GLY A 1 128 ? 9.688 -28 -16.359 1 64.69 128 GLY A C 1
ATOM 1043 O O . GLY A 1 128 ? 10.477 -27.344 -17.031 1 64.69 128 GLY A O 1
ATOM 1044 N N . GLY A 1 129 ? 9.758 -27.969 -15.055 1 71.5 129 GLY A N 1
ATOM 1045 C CA . GLY A 1 129 ? 10.852 -27.312 -14.359 1 71.5 129 GLY A CA 1
ATOM 1046 C C . GLY A 1 129 ? 10.469 -25.969 -13.773 1 71.5 129 GLY A C 1
ATOM 1047 O O . GLY A 1 129 ? 11.281 -25.344 -13.086 1 71.5 129 GLY A O 1
ATOM 1048 N N . TRP A 1 130 ? 9.391 -25.625 -14.125 1 77.75 130 TRP A N 1
ATOM 1049 C CA . TRP A 1 130 ? 8.945 -24.344 -13.562 1 77.75 130 TRP A CA 1
ATOM 1050 C C . TRP A 1 130 ? 8.328 -24.562 -12.18 1 77.75 130 TRP A C 1
ATOM 1052 O O . TRP A 1 130 ? 7.656 -25.562 -11.938 1 77.75 130 TRP A O 1
ATOM 1062 N N . THR A 1 131 ? 8.656 -23.641 -11.297 1 81.12 131 THR A N 1
ATOM 1063 C CA . THR A 1 131 ? 8.148 -23.719 -9.938 1 81.12 131 THR A CA 1
ATOM 1064 C C . THR A 1 131 ? 7.477 -22.422 -9.531 1 81.12 131 THR A C 1
ATOM 1066 O O . THR A 1 131 ? 7.801 -21.359 -10.062 1 81.12 131 THR A O 1
ATOM 1069 N N . MET A 1 132 ? 6.453 -22.594 -8.75 1 83.69 132 MET A N 1
ATOM 1070 C CA . MET A 1 132 ? 5.824 -21.406 -8.18 1 83.69 132 MET A CA 1
ATOM 1071 C C . MET A 1 132 ? 6.668 -20.828 -7.051 1 83.69 132 MET A C 1
ATOM 1073 O O . MET A 1 132 ? 7.039 -21.547 -6.117 1 83.69 132 MET A O 1
ATOM 1077 N N . ASP A 1 133 ? 7.051 -19.641 -7.246 1 87.12 133 ASP A N 1
ATOM 1078 C CA . ASP A 1 133 ? 7.812 -18.891 -6.242 1 87.12 133 ASP A CA 1
ATOM 1079 C C . ASP A 1 133 ? 7.32 -17.453 -6.133 1 87.12 133 ASP A C 1
ATOM 1081 O O . ASP A 1 133 ? 6.305 -17.094 -6.734 1 87.12 133 ASP A O 1
ATOM 1085 N N . PHE A 1 134 ? 8.078 -16.781 -5.258 1 91.88 134 PHE A N 1
ATOM 1086 C CA . PHE A 1 134 ? 7.652 -15.406 -5.027 1 91.88 134 PHE A CA 1
ATOM 1087 C C . PHE A 1 134 ? 8.594 -14.43 -5.723 1 91.88 134 PHE A C 1
ATOM 1089 O O . PHE A 1 134 ? 9.805 -14.633 -5.742 1 91.88 134 PHE A O 1
ATOM 1096 N N . VAL A 1 135 ? 7.922 -13.438 -6.238 1 93.44 135 VAL A N 1
ATOM 1097 C CA . VAL A 1 135 ? 8.703 -12.328 -6.785 1 93.44 135 VAL A CA 1
ATOM 1098 C C . VAL A 1 135 ? 8.25 -11.016 -6.164 1 93.44 135 VAL A C 1
ATOM 1100 O O . VAL A 1 135 ? 7.055 -10.82 -5.906 1 93.44 135 VAL A O 1
ATOM 1103 N N . ARG A 1 136 ? 9.211 -10.188 -6.055 1 95 136 ARG A N 1
ATOM 1104 C CA . ARG A 1 136 ? 8.938 -8.883 -5.461 1 95 136 ARG A CA 1
ATOM 1105 C C . ARG A 1 136 ? 8.117 -8.016 -6.406 1 95 136 ARG A C 1
ATOM 1107 O O . ARG A 1 136 ? 8.414 -7.93 -7.598 1 95 136 ARG A O 1
ATOM 1114 N N . VAL A 1 137 ? 7.109 -7.395 -5.855 1 95.75 137 VAL A N 1
ATOM 1115 C CA . VAL A 1 137 ? 6.262 -6.496 -6.629 1 95.75 137 VAL A CA 1
ATOM 1116 C C . VAL A 1 137 ? 5.98 -5.227 -5.824 1 95.75 137 VAL A C 1
ATOM 1118 O O . VAL A 1 137 ? 6.059 -5.238 -4.594 1 95.75 137 VAL A O 1
ATOM 1121 N N . ARG A 1 138 ? 5.699 -4.141 -6.531 1 95.62 138 ARG A N 1
ATOM 1122 C CA . ARG A 1 138 ? 5.297 -2.908 -5.863 1 95.62 138 ARG A CA 1
ATOM 1123 C C . ARG A 1 138 ? 3.889 -3.027 -5.293 1 95.62 138 ARG A C 1
ATOM 1125 O O . ARG A 1 138 ? 2.982 -3.533 -5.957 1 95.62 138 ARG A O 1
ATOM 1132 N N . ALA A 1 139 ? 3.684 -2.562 -4.078 1 96.31 139 ALA A N 1
ATOM 1133 C CA . ALA A 1 139 ? 2.436 -2.869 -3.381 1 96.31 139 ALA A CA 1
ATOM 1134 C C . ALA A 1 139 ? 1.729 -1.593 -2.934 1 96.31 139 ALA A C 1
ATOM 1136 O O . ALA A 1 139 ? 0.653 -1.648 -2.334 1 96.31 139 ALA A O 1
ATOM 1137 N N . GLY A 1 140 ? 2.35 -0.428 -3.217 1 95.62 140 GLY A N 1
ATOM 1138 C CA . GLY A 1 140 ? 1.67 0.8 -2.838 1 95.62 140 GLY A CA 1
ATOM 1139 C C . GLY A 1 140 ? 2.623 1.934 -2.51 1 95.62 140 GLY A C 1
ATOM 1140 O O . GLY A 1 140 ? 3.83 1.824 -2.742 1 95.62 140 GLY A O 1
ATOM 1141 N N . CYS A 1 141 ? 1.983 3.002 -2.018 1 96.69 141 CYS A N 1
ATOM 1142 C CA . CYS A 1 141 ? 2.709 4.215 -1.658 1 96.69 141 CYS A CA 1
ATOM 1143 C C . CYS A 1 141 ? 2.289 4.711 -0.28 1 96.69 141 CYS A C 1
ATOM 1145 O O . CYS A 1 141 ? 1.113 5 -0.05 1 96.69 141 CYS A O 1
ATOM 1147 N N . GLU A 1 142 ? 3.289 4.801 0.583 1 96.25 142 GLU A N 1
ATOM 1148 C CA . GLU A 1 142 ? 2.967 5.09 1.978 1 96.25 142 GLU A CA 1
ATOM 1149 C C . GLU A 1 142 ? 3.621 6.391 2.438 1 96.25 142 GLU A C 1
ATOM 1151 O O . GLU A 1 142 ? 4.742 6.703 2.035 1 96.25 142 GLU A O 1
ATOM 1156 N N . CYS A 1 143 ? 2.904 7.078 3.352 1 97.62 143 CYS A N 1
ATOM 1157 C CA . CYS A 1 143 ? 3.441 8.281 3.973 1 97.62 143 CYS A CA 1
ATOM 1158 C C . CYS A 1 143 ? 4.215 7.945 5.242 1 97.62 143 CYS A C 1
ATOM 1160 O O . CYS A 1 143 ? 3.688 7.285 6.137 1 97.62 143 CYS A O 1
ATOM 1162 N N . GLN A 1 144 ? 5.414 8.398 5.285 1 97.19 144 GLN A N 1
ATOM 1163 C CA . GLN A 1 144 ? 6.254 8.18 6.457 1 97.19 144 GLN A CA 1
ATOM 1164 C C . GLN A 1 144 ? 6.895 9.477 6.93 1 97.19 144 GLN A C 1
ATOM 1166 O O . GLN A 1 144 ? 7.18 10.367 6.125 1 97.19 144 GLN A O 1
ATOM 1171 N N . ILE A 1 145 ? 7.07 9.555 8.25 1 96.94 145 ILE A N 1
ATOM 1172 C CA . ILE A 1 145 ? 7.703 10.719 8.867 1 96.94 145 ILE A CA 1
ATOM 1173 C C . ILE A 1 145 ? 9.07 10.328 9.43 1 96.94 145 ILE A C 1
ATOM 1175 O O . ILE A 1 145 ? 9.18 9.352 10.164 1 96.94 145 ILE A O 1
ATOM 1179 N N . LYS A 1 146 ? 10.039 11.023 9.031 1 93.06 146 LYS A N 1
ATOM 1180 C CA . LYS A 1 146 ? 11.367 10.82 9.602 1 93.06 146 LYS A CA 1
ATOM 1181 C C . LYS A 1 146 ? 11.383 11.148 11.094 1 93.06 146 LYS A C 1
ATOM 1183 O O . LYS A 1 146 ? 10.961 12.234 11.492 1 93.06 146 LYS A O 1
ATOM 1188 N N . PRO A 1 147 ? 11.797 10.203 11.852 1 87.94 147 PRO A N 1
ATOM 1189 C CA . PRO A 1 147 ? 11.859 10.5 13.281 1 87.94 147 PRO A CA 1
ATOM 1190 C C . PRO A 1 147 ? 12.914 11.547 13.625 1 87.94 147 PRO A C 1
ATOM 1192 O O . PRO A 1 147 ? 13.891 11.711 12.891 1 87.94 147 PRO A O 1
ATOM 1195 N N . PRO A 1 148 ? 12.594 12.266 14.711 1 80.5 148 PRO A N 1
ATOM 1196 C CA . PRO A 1 148 ? 13.586 13.258 15.125 1 80.5 148 PRO A CA 1
ATOM 1197 C C . PRO A 1 148 ? 14.891 12.633 15.594 1 80.5 148 PRO A C 1
ATOM 1199 O O . PRO A 1 148 ? 14.891 11.523 16.125 1 80.5 148 PRO A O 1
ATOM 1202 N N . LYS A 1 149 ? 15.953 13.141 15.055 1 73 149 LYS A N 1
ATOM 1203 C CA . LYS A 1 149 ? 17.25 12.656 15.516 1 73 149 LYS A CA 1
ATOM 1204 C C . LYS A 1 149 ? 17.438 12.914 17 1 73 149 LYS A C 1
ATOM 1206 O O . LYS A 1 149 ? 17.047 13.969 17.516 1 73 149 LYS A O 1
ATOM 1211 N N . ASN A 1 150 ? 17.297 11.859 17.734 1 64.69 150 ASN A N 1
ATOM 1212 C CA . ASN A 1 150 ? 17.547 12.016 19.156 1 64.69 150 ASN A CA 1
ATOM 1213 C C . ASN A 1 150 ? 18.891 12.672 19.438 1 64.69 150 ASN A C 1
ATOM 1215 O O . ASN A 1 150 ? 19.922 12.008 19.438 1 64.69 150 ASN A O 1
ATOM 1219 N N . ILE A 1 151 ? 18.906 13.93 19.281 1 58.09 151 ILE A N 1
ATOM 1220 C CA . ILE A 1 151 ? 20.141 14.672 19.547 1 58.09 151 ILE A CA 1
ATOM 1221 C C . ILE A 1 151 ? 20.562 14.461 20.984 1 58.09 151 ILE A C 1
ATOM 1223 O O . ILE A 1 151 ? 21.75 14.344 21.281 1 58.09 151 ILE A O 1
ATOM 1227 N N . ARG A 1 152 ? 19.609 14.414 21.844 1 59.28 152 ARG A N 1
ATOM 1228 C CA . ARG A 1 152 ? 19.969 14.281 23.25 1 59.28 152 ARG A CA 1
ATOM 1229 C C . ARG A 1 152 ? 20.641 12.938 23.516 1 59.28 152 ARG A C 1
ATOM 1231 O O . ARG A 1 152 ? 21.594 12.867 24.297 1 59.28 152 ARG A O 1
ATOM 1238 N N . ARG A 1 153 ? 20.156 11.891 22.906 1 59.72 153 ARG A N 1
ATOM 1239 C CA . ARG A 1 153 ? 20.781 10.586 23.109 1 59.72 153 ARG A CA 1
ATOM 1240 C C . ARG A 1 153 ? 22.188 10.562 22.531 1 59.72 153 ARG A C 1
ATOM 1242 O O . ARG A 1 153 ? 23.078 9.93 23.109 1 59.72 153 ARG A O 1
ATOM 1249 N N . ARG A 1 154 ? 22.234 11.422 21.484 1 58.38 154 ARG A N 1
ATOM 1250 C CA . ARG A 1 154 ? 23.562 11.5 20.906 1 58.38 154 ARG A CA 1
ATOM 1251 C C . ARG A 1 154 ? 24.531 12.211 21.859 1 58.38 154 ARG A C 1
ATOM 1253 O O . ARG A 1 154 ? 25.672 11.773 22.031 1 58.38 154 ARG A O 1
ATOM 1260 N N . HIS A 1 155 ? 23.922 13.195 22.562 1 62.38 155 HIS A N 1
ATOM 1261 C CA . HIS A 1 155 ? 24.734 13.953 23.5 1 62.38 155 HIS A CA 1
ATOM 1262 C C . HIS A 1 155 ? 25.062 13.117 24.734 1 62.38 155 HIS A C 1
ATOM 1264 O O . HIS A 1 155 ? 26.203 13.148 25.219 1 62.38 155 HIS A O 1
ATOM 1270 N N . LYS A 1 156 ? 24.078 12.328 25.109 1 63.78 156 LYS A N 1
ATOM 1271 C CA . LYS A 1 156 ? 24.328 11.477 26.266 1 63.78 156 LYS A CA 1
ATOM 1272 C C . LYS A 1 156 ? 25.297 10.352 25.938 1 63.78 156 LYS A C 1
ATOM 1274 O O . LYS A 1 156 ? 26.203 10.039 26.719 1 63.78 156 LYS A O 1
ATOM 1279 N N . LYS A 1 157 ? 25.156 9.891 24.781 1 63.16 157 LYS A N 1
ATOM 1280 C CA . LYS A 1 157 ? 26.047 8.828 24.328 1 63.16 157 LYS A CA 1
ATOM 1281 C C . LYS A 1 157 ? 27.469 9.359 24.125 1 63.16 157 LYS A C 1
ATOM 1283 O O . LYS A 1 157 ? 28.438 8.703 24.484 1 63.16 157 LYS A O 1
ATOM 1288 N N . ARG A 1 158 ? 27.484 10.586 23.688 1 66.44 158 ARG A N 1
ATOM 1289 C CA . ARG A 1 158 ? 28.797 11.227 23.516 1 66.44 158 ARG A CA 1
ATOM 1290 C C . ARG A 1 158 ? 29.469 11.477 24.859 1 66.44 158 ARG A C 1
ATOM 1292 O O . ARG A 1 158 ? 30.672 11.242 25 1 66.44 158 ARG A O 1
ATOM 1299 N N . LYS A 1 159 ? 28.656 11.797 25.812 1 73.69 159 LYS A N 1
ATOM 1300 C CA . LYS A 1 159 ? 29.203 12.023 27.156 1 73.69 159 LYS A CA 1
ATOM 1301 C C . LYS A 1 159 ? 29.641 10.719 27.797 1 73.69 159 LYS A C 1
ATOM 1303 O O . LYS A 1 159 ? 30.703 10.656 28.422 1 73.69 159 LYS A O 1
ATOM 1308 N N . ARG A 1 160 ? 28.891 9.672 27.562 1 75.62 160 ARG A N 1
ATOM 1309 C CA . ARG A 1 160 ? 29.219 8.352 28.109 1 75.62 160 ARG A CA 1
ATOM 1310 C C . ARG A 1 160 ? 30.469 7.793 27.453 1 75.62 160 ARG A C 1
ATOM 1312 O O . ARG A 1 160 ? 31.328 7.227 28.125 1 75.62 160 ARG A O 1
ATOM 1319 N N . ASN A 1 161 ? 30.547 7.98 26.188 1 68 161 ASN A N 1
ATOM 1320 C CA . ASN A 1 161 ? 31.734 7.527 25.453 1 68 161 ASN A CA 1
ATOM 1321 C C . ASN A 1 161 ? 32.969 8.289 25.859 1 68 161 ASN A C 1
ATOM 1323 O O . ASN A 1 161 ? 34.062 7.703 25.984 1 68 161 ASN A O 1
ATOM 1327 N N . ARG A 1 162 ? 32.875 9.562 26.125 1 78.75 162 ARG A N 1
ATOM 1328 C CA . ARG A 1 162 ? 33.969 10.391 26.609 1 78.75 162 ARG A CA 1
ATOM 1329 C C . ARG A 1 162 ? 34.438 9.93 27.984 1 78.75 162 ARG A C 1
ATOM 1331 O O . ARG A 1 162 ? 35.656 9.852 28.25 1 78.75 162 ARG A O 1
ATOM 1338 N N . ARG A 1 163 ? 33.562 9.562 28.812 1 79.94 163 ARG A N 1
ATOM 1339 C CA . ARG A 1 163 ? 33.875 9.078 30.141 1 79.94 163 ARG A CA 1
ATOM 1340 C C . ARG A 1 163 ? 34.594 7.73 30.094 1 79.94 163 ARG A C 1
ATOM 1342 O O . ARG A 1 163 ? 35.562 7.5 30.812 1 79.94 163 ARG A O 1
ATOM 1349 N N . ILE A 1 164 ? 34.062 6.918 29.172 1 77.94 164 ILE A N 1
ATOM 1350 C CA . ILE A 1 164 ? 34.656 5.594 29.016 1 77.94 164 ILE A CA 1
ATOM 1351 C C . ILE A 1 164 ? 36.062 5.73 28.484 1 77.94 164 ILE A C 1
ATOM 1353 O O . ILE A 1 164 ? 36.969 5.035 28.938 1 77.94 164 ILE A O 1
ATOM 1357 N N . THR A 1 165 ? 36.281 6.609 27.625 1 77.81 165 THR A N 1
ATOM 1358 C CA . THR A 1 165 ? 37.594 6.848 27.078 1 77.81 165 THR A CA 1
ATOM 1359 C C . THR A 1 165 ? 38.531 7.438 28.141 1 77.81 165 THR A C 1
ATOM 1361 O O . THR A 1 165 ? 39.688 7.074 28.234 1 77.81 165 THR A O 1
ATOM 1364 N N . GLU A 1 166 ? 38.031 8.359 28.938 1 81.75 166 GLU A N 1
ATOM 1365 C CA . GLU A 1 166 ? 38.812 8.984 30.016 1 81.75 166 GLU A CA 1
ATOM 1366 C C . GLU A 1 166 ? 39.188 7.965 31.094 1 81.75 166 GLU A C 1
ATOM 1368 O O . GLU A 1 166 ? 40.281 7.973 31.594 1 81.75 166 GLU A O 1
ATOM 1373 N N . ASP A 1 167 ? 38.312 7.059 31.344 1 79.56 167 ASP A N 1
ATOM 1374 C CA . ASP A 1 167 ? 38.562 6.043 32.375 1 79.56 167 ASP A CA 1
ATOM 1375 C C . ASP A 1 167 ? 39.562 5.004 31.875 1 79.56 167 ASP A C 1
ATOM 1377 O O . ASP A 1 167 ? 40.344 4.469 32.656 1 79.56 167 ASP A O 1
ATOM 1381 N N . ASP A 1 168 ? 39.5 4.766 30.609 1 74.75 168 ASP A N 1
ATOM 1382 C CA . ASP A 1 168 ? 40.438 3.799 30.031 1 74.75 168 ASP A CA 1
ATOM 1383 C C . ASP A 1 168 ? 41.844 4.367 29.969 1 74.75 168 ASP A C 1
ATOM 1385 O O . ASP A 1 168 ? 42.844 3.617 29.938 1 74.75 168 ASP A O 1
ATOM 1389 N N . GLU A 1 169 ? 41.938 5.672 29.922 1 74.25 169 GLU A N 1
ATOM 1390 C CA . GLU A 1 169 ? 43.25 6.34 29.828 1 74.25 169 GLU A CA 1
ATOM 1391 C C . GLU A 1 169 ? 43.875 6.543 31.203 1 74.25 169 GLU A C 1
ATOM 1393 O O . GLU A 1 169 ? 45.062 6.875 31.328 1 74.25 169 GLU A O 1
ATOM 1398 N N . THR A 1 170 ? 43.125 6.348 32.281 1 66.81 170 THR A N 1
ATOM 1399 C CA . THR A 1 170 ? 43.719 6.395 33.594 1 66.81 170 THR A CA 1
ATOM 1400 C C . THR A 1 170 ? 43.969 4.988 34.125 1 66.81 170 THR A C 1
ATOM 1402 O O . THR A 1 170 ? 43.156 4.082 33.938 1 66.81 170 THR A O 1
ATOM 1405 N N . MET B 1 1 ? -10.367 22.5 25.969 1 52.44 1 MET B N 1
ATOM 1406 C CA . MET B 1 1 ? -8.969 22.141 25.766 1 52.44 1 MET B CA 1
ATOM 1407 C C . MET B 1 1 ? -8.617 22.188 24.281 1 52.44 1 MET B C 1
ATOM 1409 O O . MET B 1 1 ? -9.477 22 23.422 1 52.44 1 MET B O 1
ATOM 1413 N N . ASN B 1 2 ? -7.562 23 23.812 1 80.25 2 ASN B N 1
ATOM 1414 C CA . ASN B 1 2 ? -7.156 23.297 22.438 1 80.25 2 ASN B CA 1
ATOM 1415 C C . ASN B 1 2 ? -6.797 22.031 21.672 1 80.25 2 ASN B C 1
ATOM 1417 O O . ASN B 1 2 ? -5.699 21.484 21.844 1 80.25 2 ASN B O 1
ATOM 1421 N N . TRP B 1 3 ? -7.809 21.344 21.281 1 85.56 3 TRP B N 1
ATOM 1422 C CA . TRP B 1 3 ? -7.699 20.047 20.656 1 85.56 3 TRP B CA 1
ATOM 1423 C C . TRP B 1 3 ? -6.52 20 19.688 1 85.56 3 TRP B C 1
ATOM 1425 O O . TRP B 1 3 ? -5.875 18.969 19.516 1 85.56 3 TRP B O 1
ATOM 1435 N N . LYS B 1 4 ? -6.164 21.094 19.188 1 84.62 4 LYS B N 1
ATOM 1436 C CA . LYS B 1 4 ? -5.043 21.141 18.266 1 84.62 4 LYS B CA 1
ATOM 1437 C C . LYS B 1 4 ? -3.717 20.906 18.984 1 84.62 4 LYS B C 1
ATOM 1439 O O . LYS B 1 4 ? -2.826 20.234 18.453 1 84.62 4 LYS B O 1
ATOM 1444 N N . ARG B 1 5 ? -3.678 21.422 20.109 1 85.44 5 ARG B N 1
ATOM 1445 C CA . ARG B 1 5 ? -2.473 21.234 20.922 1 85.44 5 ARG B CA 1
ATOM 1446 C C . ARG B 1 5 ? -2.324 19.781 21.359 1 85.44 5 ARG B C 1
ATOM 1448 O O . ARG B 1 5 ? -1.219 19.234 21.344 1 85.44 5 ARG B O 1
ATOM 1455 N N . LEU B 1 6 ? -3.357 19.266 21.688 1 86.44 6 LEU B N 1
ATOM 1456 C CA . LEU B 1 6 ? -3.342 17.875 22.094 1 86.44 6 LEU B CA 1
ATOM 1457 C C . LEU B 1 6 ? -2.959 16.969 20.922 1 86.44 6 LEU B C 1
ATOM 1459 O O . LEU B 1 6 ? -2.193 16.016 21.094 1 86.44 6 LEU B O 1
ATOM 1463 N N . HIS B 1 7 ? -3.471 17.328 19.828 1 90.44 7 HIS B N 1
ATOM 1464 C CA . HIS B 1 7 ? -3.152 16.578 18.625 1 90.44 7 HIS B CA 1
ATOM 1465 C C . HIS B 1 7 ? -1.657 16.609 18.328 1 90.44 7 HIS B C 1
ATOM 1467 O O . HIS B 1 7 ? -1.053 15.578 18.031 1 90.44 7 HIS B O 1
ATOM 1473 N N . TRP B 1 8 ? -1.098 17.703 18.547 1 93.06 8 TRP B N 1
ATOM 1474 C CA . TRP B 1 8 ? 0.333 17.859 18.312 1 93.06 8 TRP B CA 1
ATOM 1475 C C . TRP B 1 8 ? 1.147 17.031 19.297 1 93.06 8 TRP B C 1
ATOM 1477 O O . TRP B 1 8 ? 2.102 16.359 18.922 1 93.06 8 TRP B O 1
ATOM 1487 N N . ARG B 1 9 ? 0.75 17.094 20.5 1 92.06 9 ARG B N 1
ATOM 1488 C CA . ARG B 1 9 ? 1.452 16.328 21.531 1 92.06 9 ARG B CA 1
ATOM 1489 C C . ARG B 1 9 ? 1.395 14.836 21.25 1 92.06 9 ARG B C 1
ATOM 1491 O O . ARG B 1 9 ? 2.379 14.117 21.453 1 92.06 9 ARG B O 1
ATOM 1498 N N . GLN B 1 10 ? 0.266 14.461 20.844 1 92.5 10 GLN B N 1
ATOM 1499 C CA . GLN B 1 10 ? 0.093 13.055 20.484 1 92.5 10 GLN B CA 1
ATOM 1500 C C . GLN B 1 10 ? 1.017 12.648 19.344 1 92.5 10 GLN B C 1
ATOM 1502 O O . GLN B 1 10 ? 1.649 11.594 19.391 1 92.5 10 GLN B O 1
ATOM 1507 N N . MET B 1 11 ? 1.108 13.484 18.359 1 94.06 11 MET B N 1
ATOM 1508 C CA . MET B 1 11 ? 1.983 13.211 17.219 1 94.06 11 MET B CA 1
ATOM 1509 C C . MET B 1 11 ? 3.439 13.125 17.656 1 94.06 11 MET B C 1
ATOM 1511 O O . MET B 1 11 ? 4.164 12.219 17.25 1 94.06 11 MET B O 1
ATOM 1515 N N . GLN B 1 12 ? 3.746 13.961 18.547 1 92.81 12 GLN B N 1
ATOM 1516 C CA . GLN B 1 12 ? 5.113 13.969 19.062 1 92.81 12 GLN B CA 1
ATOM 1517 C C . GLN B 1 12 ? 5.414 12.68 19.828 1 92.81 12 GLN B C 1
ATOM 1519 O O . GLN B 1 12 ? 6.492 12.102 19.672 1 92.81 12 GLN B O 1
ATOM 1524 N N . MET B 1 13 ? 4.473 12.312 20.578 1 93.88 13 MET B N 1
ATOM 1525 C CA . MET B 1 13 ? 4.645 11.094 21.359 1 93.88 13 MET B CA 1
ATOM 1526 C C . MET B 1 13 ? 4.824 9.883 20.453 1 93.88 13 MET B C 1
ATOM 1528 O O . MET B 1 13 ? 5.691 9.039 20.703 1 93.88 13 MET B O 1
ATOM 1532 N N . ILE B 1 14 ? 4.082 9.773 19.406 1 94.44 14 ILE B N 1
ATOM 1533 C CA . ILE B 1 14 ? 4.172 8.656 18.469 1 94.44 14 ILE B CA 1
ATOM 1534 C C . ILE B 1 14 ? 5.539 8.664 17.781 1 94.44 14 ILE B C 1
ATOM 1536 O O . ILE B 1 14 ? 6.188 7.625 17.672 1 94.44 14 ILE B O 1
ATOM 1540 N N . LEU B 1 15 ? 5.953 9.844 17.359 1 94.38 15 LEU B N 1
ATOM 1541 C CA . LEU B 1 15 ? 7.227 9.977 16.672 1 94.38 15 LEU B CA 1
ATOM 1542 C C . LEU B 1 15 ? 8.383 9.555 17.562 1 94.38 15 LEU B C 1
ATOM 1544 O O . LEU B 1 15 ? 9.289 8.844 17.125 1 94.38 15 LEU B O 1
ATOM 1548 N N . GLN B 1 16 ? 8.297 9.938 18.812 1 91.25 16 GLN B N 1
ATOM 1549 C CA . GLN B 1 16 ? 9.367 9.609 19.766 1 91.25 16 GLN B CA 1
ATOM 1550 C C . GLN B 1 16 ? 9.383 8.117 20.078 1 91.25 16 GLN B C 1
ATOM 1552 O O . GLN B 1 16 ? 10.43 7.48 20.047 1 91.25 16 GLN B O 1
ATOM 1557 N N . THR B 1 17 ? 8.289 7.566 20.375 1 91.12 17 THR B N 1
ATOM 1558 C CA . THR B 1 17 ? 8.188 6.172 20.781 1 91.12 17 THR B CA 1
ATOM 1559 C C . THR B 1 17 ? 8.539 5.238 19.625 1 91.12 17 THR B C 1
ATOM 1561 O O . THR B 1 17 ? 9.391 4.359 19.766 1 91.12 17 THR B O 1
ATOM 1564 N N . GLU B 1 18 ? 7.992 5.48 18.484 1 91.12 18 GLU B N 1
ATOM 1565 C CA . GLU B 1 18 ? 8.203 4.586 17.359 1 91.12 18 GLU B CA 1
ATOM 1566 C C . GLU B 1 18 ? 9.54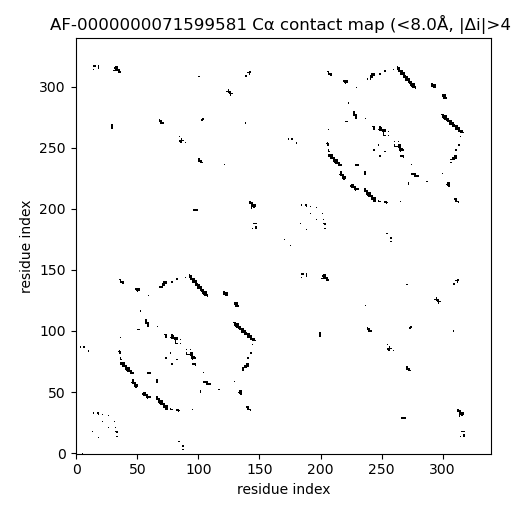7 4.859 16.688 1 91.12 18 GLU B C 1
ATOM 1568 O O . GLU B 1 18 ? 10.172 3.949 16.125 1 91.12 18 GLU B O 1
ATOM 1573 N N . GLY B 1 19 ? 9.906 6.105 16.688 1 88.44 19 GLY B N 1
ATOM 1574 C CA . GLY B 1 19 ? 11.227 6.43 16.172 1 88.44 19 GLY B CA 1
ATOM 1575 C C . GLY B 1 19 ? 12.352 5.723 16.922 1 88.44 19 GLY B C 1
ATOM 1576 O O . GLY B 1 19 ? 13.297 5.238 16.297 1 88.44 19 GLY B O 1
ATOM 1577 N N . ALA B 1 20 ? 12.234 5.656 18.203 1 83.25 20 ALA B N 1
ATOM 1578 C CA . ALA B 1 20 ? 13.227 4.988 19.047 1 83.25 20 ALA B CA 1
ATOM 1579 C C . ALA B 1 20 ? 13.266 3.488 18.766 1 83.25 20 ALA B C 1
ATOM 1581 O O . ALA B 1 20 ? 14.328 2.871 18.781 1 83.25 20 ALA B O 1
ATOM 1582 N N . GLN B 1 21 ? 12.141 2.916 18.547 1 82 21 GLN B N 1
ATOM 1583 C CA . GLN B 1 21 ? 12.039 1.49 18.25 1 82 21 GLN B CA 1
ATOM 1584 C C . GLN B 1 21 ? 12.703 1.148 16.922 1 82 21 GLN B C 1
ATOM 1586 O O . GLN B 1 21 ? 13.32 0.089 16.781 1 82 21 GLN B O 1
ATOM 1591 N N . LYS B 1 22 ? 12.664 2.061 16.031 1 78.94 22 LYS B N 1
ATOM 1592 C CA . LYS B 1 22 ? 13.211 1.818 14.695 1 78.94 22 LYS B CA 1
ATOM 1593 C C . LYS B 1 22 ? 14.727 1.947 14.695 1 78.94 22 LYS B C 1
ATOM 1595 O O . LYS B 1 22 ? 15.414 1.305 13.891 1 78.94 22 LYS B O 1
ATOM 1600 N N . GLU B 1 23 ? 15.25 2.76 15.508 1 71.44 23 GLU B N 1
ATOM 1601 C CA . GLU B 1 23 ? 16.703 2.908 15.609 1 71.44 23 GLU B CA 1
ATOM 1602 C C . GLU B 1 23 ? 17.359 1.604 16.047 1 71.44 23 GLU B C 1
ATOM 1604 O O . GLU B 1 23 ? 18.453 1.281 15.602 1 71.44 23 GLU B O 1
ATOM 1609 N N . GLY B 1 24 ? 16.625 0.862 16.703 1 63.84 24 GLY B N 1
ATOM 1610 C CA . GLY B 1 24 ? 17.188 -0.381 17.203 1 63.84 24 GLY B CA 1
ATOM 1611 C C . GLY B 1 24 ? 16.922 -1.566 16.297 1 63.84 24 GLY B C 1
ATOM 1612 O O . GLY B 1 24 ? 17.531 -2.623 16.453 1 63.84 24 GLY B O 1
ATOM 1613 N N . GLN B 1 25 ? 16.062 -1.414 15.477 1 64.62 25 GLN B N 1
ATOM 1614 C CA . GLN B 1 25 ? 15.68 -2.551 14.648 1 64.62 25 GLN B CA 1
ATOM 1615 C C . GLN B 1 25 ? 16.406 -2.518 13.305 1 64.62 25 GLN B C 1
ATOM 1617 O O . GLN B 1 25 ? 16.922 -1.479 12.898 1 64.62 25 GLN B O 1
ATOM 1622 N N . LEU B 1 26 ? 16.688 -3.674 12.844 1 60.5 26 LEU B N 1
ATOM 1623 C CA . LEU B 1 26 ? 17.25 -3.766 11.5 1 60.5 26 LEU B CA 1
ATOM 1624 C C . LEU B 1 26 ? 16.406 -2.98 10.5 1 60.5 26 LEU B C 1
ATOM 1626 O O . LEU B 1 26 ? 15.172 -3.092 10.5 1 60.5 26 LEU B O 1
ATOM 1630 N N . LYS B 1 27 ? 16.984 -2.006 9.984 1 58.56 27 LYS B N 1
ATOM 1631 C CA . LYS B 1 27 ? 16.375 -1.076 9.039 1 58.56 27 LYS B CA 1
ATOM 1632 C C . LYS B 1 27 ? 15.633 -1.825 7.934 1 58.56 27 LYS B C 1
ATOM 1634 O O . LYS B 1 27 ? 16.234 -2.627 7.211 1 58.56 27 LYS B O 1
ATOM 1639 N N . ASP B 1 28 ? 14.32 -1.979 8.164 1 65.69 28 ASP B N 1
ATOM 1640 C CA . ASP B 1 28 ? 13.531 -2.416 7.016 1 65.69 28 ASP B CA 1
ATOM 1641 C C . ASP B 1 28 ? 13.656 -1.425 5.859 1 65.69 28 ASP B C 1
ATOM 1643 O O . ASP B 1 28 ? 13.344 -0.241 6.016 1 65.69 28 ASP B O 1
ATOM 1647 N N . PRO B 1 29 ? 14.344 -1.825 4.84 1 62.88 29 PRO B N 1
ATOM 1648 C CA . PRO B 1 29 ? 14.555 -0.896 3.727 1 62.88 29 PRO B CA 1
ATOM 1649 C C . PRO B 1 29 ? 13.266 -0.227 3.26 1 62.88 29 PRO B C 1
ATOM 1651 O O . PRO B 1 29 ? 13.305 0.866 2.689 1 62.88 29 PRO B O 1
ATOM 1654 N N . GLN B 1 30 ? 12.188 -0.875 3.635 1 67.88 30 GLN B N 1
ATOM 1655 C CA . GLN B 1 30 ? 10.945 -0.297 3.119 1 67.88 30 GLN B CA 1
ATOM 1656 C C . GLN B 1 30 ? 10.289 0.613 4.152 1 67.88 30 GLN B C 1
ATOM 1658 O O . GLN B 1 30 ? 9.352 1.348 3.836 1 67.88 30 GLN B O 1
ATOM 1663 N N . LYS B 1 31 ? 10.875 0.489 5.352 1 78.56 31 LYS B N 1
ATOM 1664 C CA . LYS B 1 31 ? 10.289 1.277 6.434 1 78.56 31 LYS B CA 1
ATOM 1665 C C . LYS B 1 31 ? 11.336 2.178 7.086 1 78.56 31 LYS B C 1
ATOM 1667 O O . LYS B 1 31 ? 11.805 1.89 8.188 1 78.56 31 LYS B O 1
ATOM 1672 N N . GLU B 1 32 ? 11.586 3.277 6.492 1 76.5 32 GLU B N 1
ATOM 1673 C CA . GLU B 1 32 ? 12.617 4.215 6.926 1 76.5 32 GLU B CA 1
ATOM 1674 C C . GLU B 1 32 ? 12.102 5.133 8.031 1 76.5 32 GLU B C 1
ATOM 1676 O O . GLU B 1 32 ? 12.852 5.543 8.914 1 76.5 32 GLU B O 1
ATOM 1681 N N . GLY B 1 33 ? 10.852 5.348 8.086 1 91.38 33 GLY B N 1
ATOM 1682 C CA . GLY B 1 33 ? 10.258 6.305 9.008 1 91.38 33 GLY B CA 1
ATOM 1683 C C . GLY B 1 33 ? 9.055 5.75 9.742 1 91.38 33 GLY B C 1
ATOM 1684 O O . GLY B 1 33 ? 8.867 4.535 9.812 1 91.38 33 GLY B O 1
ATOM 1685 N N . VAL B 1 34 ? 8.469 6.664 10.508 1 95.25 34 VAL B N 1
ATOM 1686 C CA . VAL B 1 34 ? 7.234 6.336 11.203 1 95.25 34 VAL B CA 1
ATOM 1687 C C . VAL B 1 34 ? 6.051 6.484 10.25 1 95.25 34 VAL B C 1
ATOM 1689 O O . VAL B 1 34 ? 5.879 7.527 9.617 1 95.25 34 VAL B O 1
ATOM 1692 N N . GLU B 1 35 ? 5.297 5.461 10.172 1 96.31 35 GLU B N 1
ATOM 1693 C CA . GLU B 1 35 ? 4.23 5.406 9.18 1 96.31 35 GLU B CA 1
ATOM 1694 C C . GLU B 1 35 ? 2.998 6.176 9.648 1 96.31 35 GLU B C 1
ATOM 1696 O O . GLU B 1 35 ? 2.631 6.109 10.82 1 96.31 35 GLU B O 1
ATOM 1701 N N . CYS B 1 36 ? 2.309 6.82 8.719 1 98.06 36 CYS B N 1
ATOM 1702 C CA . CYS B 1 36 ? 1.039 7.477 9.008 1 98.06 36 CYS B CA 1
ATOM 1703 C C . CYS B 1 36 ? -0.07 6.453 9.219 1 98.06 36 CYS B C 1
ATOM 1705 O O . CYS B 1 36 ? -0.946 6.645 10.062 1 98.06 36 CYS B O 1
ATOM 1707 N N . CYS B 1 37 ? 0.006 5.473 8.336 1 98.19 37 CYS B N 1
ATOM 1708 C CA . CYS B 1 37 ? -0.888 4.324 8.453 1 98.19 37 CYS B CA 1
ATOM 1709 C C . CYS B 1 37 ? -0.108 3.018 8.398 1 98.19 37 CYS B C 1
ATOM 1711 O O . CYS B 1 37 ? 0.048 2.428 7.324 1 98.19 37 CYS B O 1
ATOM 1713 N N . PRO B 1 38 ? 0.329 2.549 9.586 1 96.69 38 PRO B N 1
ATOM 1714 C CA . PRO B 1 38 ? 1.174 1.353 9.602 1 96.69 38 PRO B CA 1
ATOM 1715 C C . PRO B 1 38 ? 0.462 0.119 9.055 1 96.69 38 PRO B C 1
ATOM 1717 O O . PRO B 1 38 ? -0.741 -0.051 9.273 1 96.69 38 PRO B O 1
ATOM 1720 N N . SER B 1 39 ? 1.191 -0.628 8.352 1 95.75 39 SER B N 1
ATOM 1721 C CA . SER B 1 39 ? 0.722 -1.922 7.863 1 95.75 39 SER B CA 1
ATOM 1722 C C . SER B 1 39 ? 1.542 -3.064 8.453 1 95.75 39 SER B C 1
ATOM 1724 O O . SER B 1 39 ? 2.684 -2.863 8.875 1 95.75 39 SER B O 1
ATOM 1726 N N . ILE B 1 40 ? 0.9 -4.176 8.484 1 95.06 40 ILE B N 1
ATOM 1727 C CA . ILE B 1 40 ? 1.548 -5.383 8.992 1 95.06 40 ILE B CA 1
ATOM 1728 C C . ILE B 1 40 ? 1.609 -6.438 7.887 1 95.06 40 ILE B C 1
ATOM 1730 O O . ILE B 1 40 ? 0.625 -6.656 7.176 1 95.06 40 ILE B O 1
ATOM 1734 N N . LEU B 1 41 ? 2.809 -7.008 7.746 1 92.94 41 LEU B N 1
ATOM 1735 C CA . LEU B 1 41 ? 2.953 -8.109 6.801 1 92.94 41 LEU B CA 1
ATOM 1736 C C . LEU B 1 41 ? 2.375 -9.398 7.375 1 92.94 41 LEU B C 1
ATOM 1738 O O . LEU B 1 41 ? 2.801 -9.852 8.438 1 92.94 41 LEU B O 1
ATOM 1742 N N . ASP B 1 42 ? 1.448 -9.938 6.664 1 94.5 42 ASP B N 1
ATOM 1743 C CA . ASP B 1 42 ? 0.805 -11.188 7.059 1 94.5 42 ASP B CA 1
ATOM 1744 C C . ASP B 1 42 ? 1.051 -12.281 6.023 1 94.5 42 ASP B C 1
ATOM 1746 O O . ASP B 1 42 ? 1.019 -12.023 4.816 1 94.5 42 ASP B O 1
ATOM 1750 N N . VAL B 1 43 ? 1.442 -13.477 6.508 1 92.62 43 VAL B N 1
ATOM 1751 C CA . VAL B 1 43 ? 1.45 -14.656 5.648 1 92.62 43 VAL B CA 1
ATOM 1752 C C . VAL B 1 43 ? 0.138 -15.422 5.805 1 92.62 43 VAL B C 1
ATOM 1754 O O . VAL B 1 43 ? -0.144 -15.969 6.875 1 92.62 43 VAL B O 1
ATOM 1757 N N . VAL B 1 44 ? -0.571 -15.453 4.738 1 93.19 44 VAL B N 1
ATOM 1758 C CA . VAL B 1 44 ? -1.914 -16.016 4.824 1 93.19 44 VAL B CA 1
ATOM 1759 C C . VAL B 1 44 ? -2.016 -17.25 3.936 1 93.19 44 VAL B C 1
ATOM 1761 O O . VAL B 1 44 ? -1.62 -17.219 2.768 1 93.19 44 VAL B O 1
ATOM 1764 N N . TYR B 1 45 ? -2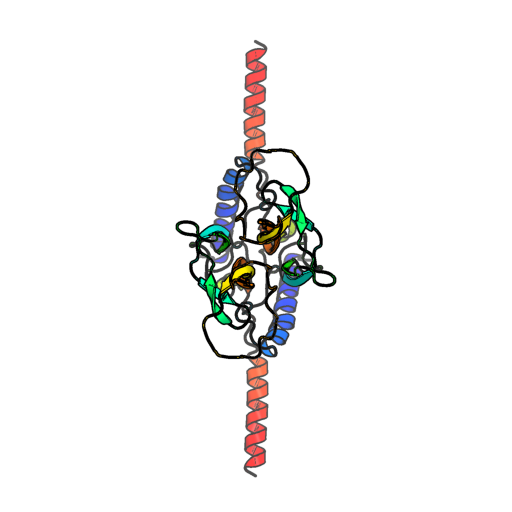.561 -18.297 4.566 1 89.94 45 TYR B N 1
ATOM 1765 C CA . TYR B 1 45 ? -2.846 -19.516 3.826 1 89.94 45 TYR B CA 1
ATOM 1766 C C . TYR B 1 45 ? -4.316 -19.578 3.436 1 89.94 45 TYR B C 1
ATOM 1768 O O . TYR B 1 45 ? -5.199 -19.547 4.297 1 89.94 45 TYR B O 1
ATOM 1776 N N . LYS B 1 46 ? -4.477 -19.578 2.131 1 87.44 46 LYS B N 1
ATOM 1777 C CA . LYS B 1 46 ? -5.867 -19.5 1.681 1 87.44 46 LYS B CA 1
ATOM 1778 C C . LYS B 1 46 ? -6.285 -20.781 0.975 1 87.44 46 LYS B C 1
ATOM 1780 O O . LYS B 1 46 ? -5.48 -21.406 0.28 1 87.44 46 LYS B O 1
ATOM 1785 N N . LYS B 1 47 ? -7.543 -21.109 1.163 1 86.94 47 LYS B N 1
ATOM 1786 C CA . LYS B 1 47 ? -8.141 -22.203 0.408 1 86.94 47 LYS B CA 1
ATOM 1787 C C . LYS B 1 47 ? -8.836 -21.703 -0.851 1 86.94 47 LYS B C 1
ATOM 1789 O O . LYS B 1 47 ? -8.984 -22.438 -1.826 1 86.94 47 LYS B O 1
ATOM 1794 N N . GLY B 1 48 ? -9.242 -20.453 -0.721 1 88.56 48 GLY B N 1
ATOM 1795 C CA . GLY B 1 48 ? -9.906 -19.797 -1.835 1 88.56 48 GLY B CA 1
ATOM 1796 C C . GLY B 1 48 ? -9.688 -18.297 -1.858 1 88.56 48 GLY B C 1
ATOM 1797 O O . GLY B 1 48 ? -9.047 -17.75 -0.965 1 88.56 48 GLY B O 1
ATOM 1798 N N . GLY B 1 49 ? -10.102 -17.734 -2.924 1 91.25 49 GLY B N 1
ATOM 1799 C CA . GLY B 1 49 ? -10.008 -16.297 -3.082 1 91.25 49 GLY B CA 1
ATOM 1800 C C . GLY B 1 49 ? -10.883 -15.758 -4.195 1 91.25 49 GLY B C 1
ATOM 1801 O O . GLY B 1 49 ? -11.57 -16.516 -4.879 1 91.25 49 GLY B O 1
ATOM 1802 N N . ARG B 1 50 ? -10.883 -14.445 -4.223 1 91.12 50 ARG B N 1
ATOM 1803 C CA . ARG B 1 50 ? -11.633 -13.789 -5.297 1 91.12 50 ARG B CA 1
ATOM 1804 C C . ARG B 1 50 ? -10.703 -13.359 -6.426 1 91.12 50 ARG B C 1
ATOM 1806 O O . ARG B 1 50 ? -9.641 -12.781 -6.176 1 91.12 50 ARG B O 1
ATOM 1813 N N . ASN B 1 51 ? -11.148 -13.727 -7.613 1 89.38 51 ASN B N 1
ATOM 1814 C CA . ASN B 1 51 ? -10.336 -13.305 -8.758 1 89.38 51 ASN B CA 1
ATOM 1815 C C . ASN B 1 51 ? -10.688 -11.891 -9.211 1 89.38 51 ASN 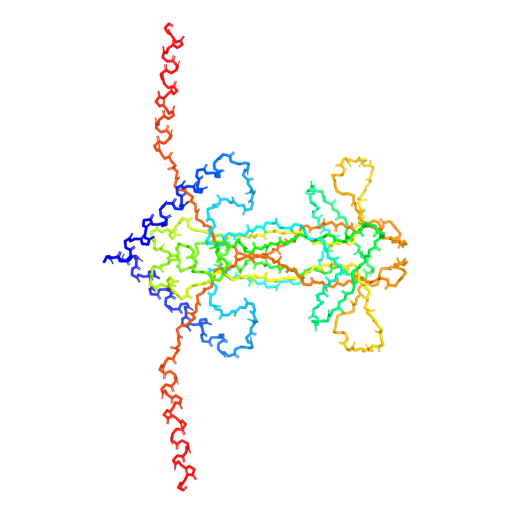B C 1
ATOM 1817 O O . ASN B 1 51 ? -11.445 -11.195 -8.539 1 89.38 51 ASN B O 1
ATOM 1821 N N . ARG B 1 52 ? -10.148 -11.43 -10.266 1 86.88 52 ARG B N 1
ATOM 1822 C CA . ARG B 1 52 ? -10.32 -10.062 -10.742 1 86.88 52 ARG B CA 1
ATOM 1823 C C . ARG B 1 52 ? -11.766 -9.797 -11.141 1 86.88 52 ARG B C 1
ATOM 1825 O O . ARG B 1 52 ? -12.234 -8.656 -11.086 1 86.88 52 ARG B O 1
ATOM 1832 N N . ASP B 1 53 ? -12.391 -10.836 -11.477 1 85.38 53 ASP B N 1
ATOM 1833 C CA . ASP B 1 53 ? -13.781 -10.703 -11.891 1 85.38 53 ASP B CA 1
ATOM 1834 C C . ASP B 1 53 ? -14.719 -10.781 -10.688 1 85.38 53 ASP B C 1
ATOM 1836 O O . ASP B 1 53 ? -15.945 -10.703 -10.836 1 85.38 53 ASP B O 1
ATOM 1840 N N . GLY B 1 54 ? -14.133 -10.977 -9.602 1 87.38 54 GLY B N 1
ATOM 1841 C CA . GLY B 1 54 ? -14.945 -11.055 -8.391 1 87.38 54 GLY B CA 1
ATOM 1842 C C . GLY B 1 54 ? -15.469 -12.445 -8.117 1 87.38 54 GLY B C 1
ATOM 1843 O O . GLY B 1 54 ? -16.25 -12.648 -7.18 1 87.38 54 GLY B O 1
ATOM 1844 N N . LEU B 1 55 ? -14.992 -13.367 -8.883 1 86.5 55 LEU B N 1
ATOM 1845 C CA . LEU B 1 55 ? -15.453 -14.742 -8.727 1 86.5 55 LEU B CA 1
ATOM 1846 C C . LEU B 1 55 ? -14.602 -15.484 -7.703 1 86.5 55 LEU B C 1
ATOM 1848 O O . LEU B 1 55 ? -13.383 -15.336 -7.68 1 86.5 55 LEU B O 1
ATOM 1852 N N . TYR B 1 56 ? -15.359 -16.266 -6.945 1 91.5 56 TYR B N 1
ATOM 1853 C CA . TYR B 1 56 ? -14.648 -17.094 -5.98 1 91.5 56 TYR B CA 1
ATOM 1854 C C . TYR B 1 56 ? -13.977 -18.281 -6.672 1 91.5 56 TYR B C 1
ATOM 1856 O O . TYR B 1 56 ? -14.609 -18.984 -7.469 1 91.5 56 TYR B O 1
ATOM 1864 N N . VAL B 1 57 ? -12.672 -18.531 -6.398 1 89.69 57 VAL B N 1
ATOM 1865 C CA . VAL B 1 57 ? -11.914 -19.625 -6.996 1 89.69 57 VAL B CA 1
ATOM 1866 C C . VAL B 1 57 ? -11.258 -20.453 -5.898 1 89.69 57 VAL B C 1
ATOM 1868 O O . VAL B 1 57 ? -10.969 -19.938 -4.816 1 89.69 57 VAL B O 1
ATOM 1871 N N . GLU B 1 58 ? -11.125 -21.703 -6.238 1 89.31 58 GLU B N 1
ATOM 1872 C CA . GLU B 1 58 ? -10.414 -22.594 -5.324 1 89.31 58 GLU B CA 1
ATOM 1873 C C . GLU B 1 58 ? -8.914 -22.562 -5.586 1 89.31 58 GLU B C 1
ATOM 1875 O O . GLU B 1 58 ? -8.477 -22.562 -6.738 1 89.31 58 GLU B O 1
ATOM 1880 N N . LEU B 1 59 ? -8.211 -22.547 -4.523 1 90 59 LEU B N 1
ATOM 1881 C CA . LEU B 1 59 ? -6.758 -22.5 -4.656 1 90 59 LEU B CA 1
ATOM 1882 C C . LEU B 1 59 ? -6.16 -23.906 -4.559 1 90 59 LEU B C 1
ATOM 1884 O O . LEU B 1 59 ? -6.676 -24.75 -3.828 1 90 59 LEU B O 1
ATOM 1888 N N . TYR B 1 60 ? -5.125 -24.047 -5.301 1 83.81 60 TYR B N 1
ATOM 1889 C CA . TYR B 1 60 ? -4.441 -25.328 -5.328 1 83.81 60 TYR B CA 1
ATOM 1890 C C . TYR B 1 60 ? -3.93 -25.703 -3.943 1 83.81 60 TYR B C 1
ATOM 1892 O O . TYR B 1 60 ? -3.367 -24.859 -3.234 1 83.81 60 TYR B O 1
ATOM 1900 N N . GLU B 1 61 ? -4.297 -26.906 -3.57 1 79.06 61 GLU B N 1
ATOM 1901 C CA . GLU B 1 61 ? -3.805 -27.484 -2.322 1 79.06 61 GLU B CA 1
ATOM 1902 C C . GLU B 1 61 ? -3.189 -28.859 -2.557 1 79.06 61 GLU B C 1
ATOM 1904 O O . GLU B 1 61 ? -3.732 -29.672 -3.311 1 79.06 61 GLU B O 1
ATOM 1909 N N . ASP B 1 62 ? -1.962 -28.953 -2.182 1 73.69 62 ASP B N 1
ATOM 1910 C CA . ASP B 1 62 ? -1.346 -30.281 -2.221 1 73.69 62 ASP B CA 1
ATOM 1911 C C . ASP B 1 62 ? -1.259 -30.875 -0.822 1 73.69 62 ASP B C 1
ATOM 1913 O O . ASP B 1 62 ? -0.226 -30.766 -0.156 1 73.69 62 ASP B O 1
ATOM 1917 N N . GLY B 1 63 ? -2.311 -31.672 -0.583 1 70.19 63 GLY B N 1
ATOM 1918 C CA . GLY B 1 63 ? -2.326 -32.25 0.748 1 70.19 63 GLY B CA 1
ATOM 1919 C C . GLY B 1 63 ? -2.373 -31.234 1.854 1 70.19 63 GLY B C 1
ATOM 1920 O O . GLY B 1 63 ? -3.326 -30.453 1.944 1 70.19 63 GLY B O 1
ATOM 1921 N N . GLU B 1 64 ? -1.24 -31.203 2.473 1 67.25 64 GLU B N 1
ATOM 1922 C CA . GLU B 1 64 ? -1.129 -30.312 3.619 1 67.25 64 GLU B CA 1
ATOM 1923 C C . GLU B 1 64 ? -0.532 -28.969 3.211 1 67.25 64 GLU B C 1
ATOM 1925 O O . GLU B 1 64 ? -0.484 -28.031 4.016 1 67.25 64 GLU B O 1
ATOM 1930 N N . ASN B 1 65 ? -0.288 -28.938 1.9 1 71.31 65 ASN B N 1
ATOM 1931 C CA . ASN B 1 65 ? 0.382 -27.703 1.499 1 71.31 65 ASN B CA 1
ATOM 1932 C C . ASN B 1 65 ? -0.588 -26.734 0.841 1 71.31 65 ASN B C 1
ATOM 1934 O O . ASN B 1 65 ? -1.276 -27.078 -0.118 1 71.31 65 ASN B O 1
ATOM 1938 N N . HIS B 1 66 ? -0.779 -25.578 1.479 1 81.62 66 HIS B N 1
ATOM 1939 C CA . HIS B 1 66 ? -1.602 -24.484 0.979 1 81.62 66 HIS B CA 1
ATOM 1940 C C . HIS B 1 66 ? -0.738 -23.359 0.422 1 81.62 66 HIS B C 1
ATOM 1942 O O . HIS B 1 66 ? 0.411 -23.188 0.836 1 81.62 66 HIS B O 1
ATOM 1948 N N . GLN B 1 67 ? -1.331 -22.812 -0.582 1 88 67 GLN B N 1
ATOM 1949 C CA . GLN B 1 67 ? -0.641 -21.625 -1.085 1 88 67 GLN B CA 1
ATOM 1950 C C . GLN B 1 67 ? -0.601 -20.516 -0.031 1 88 67 GLN B C 1
ATOM 1952 O O . GLN B 1 67 ? -1.556 -20.344 0.729 1 88 67 GLN B O 1
ATOM 1957 N N . ARG B 1 68 ? 0.496 -19.953 0.018 1 89.94 68 ARG B N 1
ATOM 1958 C CA . ARG B 1 68 ? 0.627 -18.844 0.956 1 89.94 68 ARG B CA 1
ATOM 1959 C C . ARG B 1 68 ? 0.733 -17.516 0.219 1 89.94 68 ARG B C 1
ATOM 1961 O O . ARG B 1 68 ? 1.304 -17.438 -0.872 1 89.94 68 ARG B O 1
ATOM 1968 N N . PHE B 1 69 ? 0.17 -16.516 0.848 1 93.44 69 PHE B N 1
ATOM 1969 C CA . PHE B 1 69 ? 0.203 -15.172 0.273 1 93.44 69 PHE B CA 1
ATOM 1970 C C . PHE B 1 69 ? 0.798 -14.172 1.259 1 93.44 69 PHE B C 1
ATOM 1972 O O . PHE B 1 69 ? 0.521 -14.234 2.459 1 93.44 69 PHE B O 1
ATOM 1979 N N . PHE B 1 70 ? 1.619 -13.344 0.731 1 93.75 70 PHE B N 1
ATOM 1980 C CA . PHE B 1 70 ? 2.105 -12.203 1.504 1 93.75 70 PHE B CA 1
ATOM 1981 C C . PHE B 1 70 ? 1.158 -11.016 1.374 1 93.75 70 PHE B C 1
ATOM 1983 O O . PHE B 1 70 ? 1.043 -10.422 0.3 1 93.75 70 PHE B O 1
ATOM 1990 N N . GLU B 1 71 ? 0.544 -10.734 2.49 1 96.31 71 GLU B N 1
ATOM 1991 C CA . GLU B 1 71 ? -0.437 -9.656 2.479 1 96.31 71 GLU B CA 1
ATOM 1992 C C . GLU B 1 71 ? -0.044 -8.547 3.449 1 96.31 71 GLU B C 1
ATOM 1994 O O . GLU B 1 71 ? 0.455 -8.812 4.543 1 96.31 71 GLU B O 1
ATOM 1999 N N . LEU B 1 72 ? -0.256 -7.336 2.961 1 96.5 72 LEU B N 1
ATOM 2000 C CA . LEU B 1 72 ? -0.053 -6.164 3.809 1 96.5 72 LEU B CA 1
ATOM 2001 C C . LEU B 1 72 ? -1.383 -5.641 4.34 1 96.5 72 LEU B C 1
ATOM 2003 O O . LEU B 1 72 ? -2.146 -5.012 3.604 1 96.5 72 LEU B O 1
ATOM 2007 N N . SER B 1 73 ? -1.562 -5.828 5.652 1 97 73 SER B N 1
ATOM 2008 C CA . SER B 1 73 ? -2.807 -5.41 6.289 1 97 73 SER B CA 1
ATOM 2009 C C . SER B 1 73 ? -2.602 -4.148 7.125 1 97 73 SER B C 1
ATOM 2011 O O . SER B 1 73 ? -1.557 -3.98 7.758 1 97 73 SER B O 1
ATOM 2013 N N . CYS B 1 74 ? -3.641 -3.316 7.082 1 97.56 74 CYS B N 1
ATOM 2014 C CA . CYS B 1 74 ? -3.6 -2.213 8.031 1 97.56 74 CYS B CA 1
ATOM 2015 C C . CYS B 1 74 ? -3.49 -2.727 9.461 1 97.56 74 CYS B C 1
ATOM 2017 O O . CYS B 1 74 ? -4.168 -3.686 9.836 1 97.56 74 CYS B O 1
ATOM 2019 N N . ALA B 1 75 ? -2.602 -2.039 10.18 1 97.62 75 ALA B N 1
ATOM 2020 C CA . ALA B 1 75 ? -2.553 -2.375 11.594 1 97.62 75 ALA B CA 1
ATOM 2021 C C . ALA B 1 75 ? -3.914 -2.172 12.258 1 97.62 75 ALA B C 1
ATOM 2023 O O . ALA B 1 75 ? -4.625 -1.215 11.945 1 97.62 75 ALA B O 1
ATOM 2024 N N . PRO B 1 76 ? -4.273 -3.053 13.211 1 96.75 76 PRO B N 1
ATOM 2025 C CA . PRO B 1 76 ? -5.598 -2.98 13.836 1 96.75 76 PRO B CA 1
ATOM 2026 C C . PRO B 1 76 ? -5.855 -1.641 14.516 1 96.75 76 PRO B C 1
ATOM 2028 O O . PRO B 1 76 ? -7.004 -1.196 14.602 1 96.75 76 PRO B O 1
ATOM 2031 N N . GLU B 1 77 ? -4.938 -0.941 14.977 1 96.31 77 GLU B N 1
ATOM 2032 C CA . GLU B 1 77 ? -5.094 0.295 15.742 1 96.31 77 GLU B CA 1
ATOM 2033 C C . GLU B 1 77 ? -5.371 1.479 14.82 1 96.31 77 GLU B C 1
ATOM 2035 O O . GLU B 1 77 ? -5.805 2.539 15.273 1 96.31 77 GLU B O 1
ATOM 2040 N N . VAL B 1 78 ? -5.098 1.271 13.5 1 97.69 78 VAL B N 1
ATOM 2041 C CA . VAL B 1 78 ? -5.207 2.445 12.641 1 97.69 78 VAL B CA 1
ATOM 2042 C C . VAL B 1 78 ? -6.289 2.219 11.586 1 97.69 78 VAL B C 1
ATOM 2044 O O . VAL B 1 78 ? -6.766 3.168 10.969 1 97.69 78 VAL B O 1
ATOM 2047 N N . VAL B 1 79 ? -6.688 0.989 11.375 1 97.38 79 VAL B N 1
ATOM 2048 C CA . VAL B 1 79 ? -7.625 0.702 10.297 1 97.38 79 VAL B CA 1
ATOM 2049 C C . VAL B 1 79 ? -8.922 1.477 10.516 1 97.38 79 VAL B C 1
ATOM 2051 O O . VAL B 1 79 ? -9.484 1.457 11.609 1 97.38 79 VAL B O 1
ATOM 2054 N N . ASP B 1 80 ? -9.359 2.225 9.484 1 96.06 80 ASP B N 1
ATOM 2055 C CA . ASP B 1 80 ? -10.594 3.01 9.453 1 96.06 80 ASP B CA 1
ATOM 2056 C C . ASP B 1 80 ? -10.57 4.102 10.523 1 96.06 80 ASP B C 1
ATOM 2058 O O . ASP B 1 80 ? -11.625 4.551 10.984 1 96.06 80 ASP B O 1
ATOM 2062 N N . LYS B 1 81 ? -9.484 4.461 11.062 1 97.56 81 LYS B N 1
ATOM 2063 C CA . LYS B 1 81 ? -9.281 5.566 11.992 1 97.56 81 LYS B CA 1
ATOM 2064 C C . LYS B 1 81 ? -8.555 6.727 11.32 1 97.56 81 LYS B C 1
ATOM 2066 O O . LYS B 1 81 ? -7.992 6.57 10.234 1 97.56 81 LYS B O 1
ATOM 2071 N N . PRO B 1 82 ? -8.617 7.875 11.922 1 97.56 82 PRO B N 1
ATOM 2072 C CA . PRO B 1 82 ? -7.93 9.023 11.328 1 97.56 82 PRO B CA 1
ATOM 2073 C C . PRO B 1 82 ? -6.43 8.789 11.164 1 97.56 82 PRO B C 1
ATOM 2075 O O . PRO B 1 82 ? -5.809 8.133 12 1 97.56 82 PRO B O 1
ATOM 2078 N N . CYS B 1 83 ? -5.895 9.312 10.078 1 98 83 CYS B N 1
ATOM 2079 C CA . CYS B 1 83 ? -4.477 9.156 9.781 1 98 83 CYS B CA 1
ATOM 2080 C C . CYS B 1 83 ? -3.623 9.852 10.836 1 98 83 CYS B C 1
ATOM 2082 O O . CYS B 1 83 ? -3.977 10.93 11.32 1 98 83 CYS B O 1
ATOM 2084 N N . ARG B 1 84 ? -2.553 9.242 11.016 1 97.5 84 ARG B N 1
ATOM 2085 C CA . ARG B 1 84 ? -1.586 9.891 11.898 1 97.5 84 ARG B CA 1
ATOM 2086 C C . ARG B 1 84 ? -0.875 11.031 11.18 1 97.5 84 ARG B C 1
ATOM 2088 O O . ARG B 1 84 ? -0.695 10.992 9.961 1 97.5 84 ARG B O 1
ATOM 2095 N N . PHE B 1 85 ? -0.583 12.109 11.875 1 97.62 85 PHE B N 1
ATOM 2096 C CA . PHE B 1 85 ? 0.316 13.188 11.484 1 97.62 85 PHE B CA 1
ATOM 2097 C C 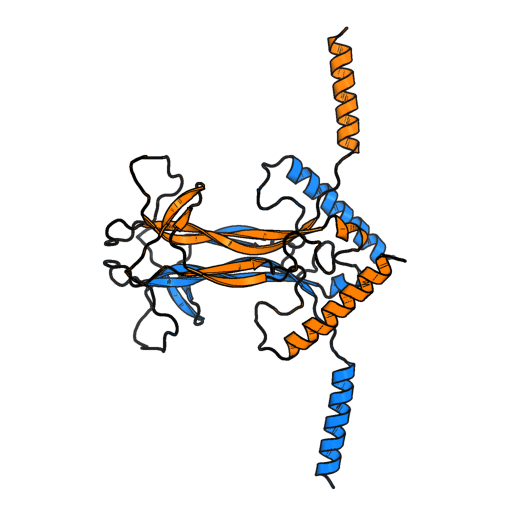. PHE B 1 85 ? -0.353 14.109 10.469 1 97.62 85 PHE B C 1
ATOM 2099 O O . PHE B 1 85 ? 0.297 14.984 9.898 1 97.62 85 PHE B O 1
ATOM 2106 N N . VAL B 1 86 ? -1.574 13.875 10.203 1 97.06 86 VAL B N 1
ATOM 2107 C CA . VAL B 1 86 ? -2.291 14.758 9.281 1 97.06 86 VAL B CA 1
ATOM 2108 C C . VAL B 1 86 ? -2.566 16.094 9.961 1 97.06 86 VAL B C 1
ATOM 2110 O O . VAL B 1 86 ? -2.547 16.188 11.188 1 97.06 86 VAL B O 1
ATOM 2113 N N . ASP B 1 87 ? -2.758 17.109 9.102 1 95.56 87 ASP B N 1
ATOM 2114 C CA . ASP B 1 87 ? -3.154 18.422 9.617 1 95.56 87 ASP B CA 1
ATOM 2115 C C . ASP B 1 87 ? -4.387 18.297 10.508 1 95.56 87 ASP B C 1
ATOM 2117 O O . ASP B 1 87 ? -5.355 17.625 10.156 1 95.56 87 ASP B O 1
ATOM 2121 N N . ALA B 1 88 ? -4.348 19.016 11.602 1 93.81 88 ALA B N 1
ATOM 2122 C CA . ALA B 1 88 ? -5.406 18.922 12.609 1 93.81 88 ALA B CA 1
ATOM 2123 C C . ALA B 1 88 ? -6.77 19.234 12 1 93.81 88 ALA B C 1
ATOM 2125 O O . ALA B 1 88 ? -7.781 18.656 12.406 1 93.81 88 ALA B O 1
ATOM 2126 N N . ARG B 1 89 ? -6.898 20.109 11.047 1 92.75 89 ARG B N 1
ATOM 2127 C CA . ARG B 1 89 ? -8.148 20.547 10.438 1 92.75 89 ARG B CA 1
ATOM 2128 C C . ARG B 1 89 ? -8.766 19.422 9.594 1 92.75 89 ARG B C 1
ATOM 2130 O O . ARG B 1 89 ? -9.961 19.438 9.312 1 92.75 89 ARG B O 1
ATOM 2137 N N . LEU B 1 90 ? -7.895 18.469 9.195 1 95.12 90 LEU B N 1
ATOM 2138 C CA . LEU B 1 90 ? -8.336 17.391 8.312 1 95.12 90 LEU B CA 1
ATOM 2139 C C . LEU B 1 90 ? -8.398 16.062 9.062 1 95.12 90 LEU B C 1
ATOM 2141 O O . LEU B 1 90 ? -8.734 15.039 8.477 1 95.12 90 LEU B O 1
ATOM 2145 N N . TYR B 1 91 ? -8.133 16.094 10.328 1 95.94 91 TYR B N 1
ATOM 2146 C CA . TYR B 1 91 ? -7.984 14.883 11.141 1 95.94 91 TYR B CA 1
ATOM 2147 C C . TYR B 1 91 ? -9.25 14.039 11.094 1 95.94 91 TYR B C 1
ATOM 2149 O O . TYR B 1 91 ? -9.203 12.852 10.742 1 95.94 91 TYR B O 1
ATOM 2157 N N . ASN B 1 92 ? -10.32 14.609 11.297 1 94.88 92 ASN B N 1
ATOM 2158 C CA . ASN B 1 92 ? -11.578 13.875 11.383 1 94.88 92 ASN B CA 1
ATOM 2159 C C . ASN B 1 92 ? -12.055 13.414 10.008 1 94.88 92 ASN B C 1
ATOM 2161 O O . ASN B 1 92 ? -12.898 12.523 9.906 1 94.88 92 ASN B O 1
ATOM 2165 N N . ASP B 1 93 ? -11.539 14.008 9.016 1 95.44 93 ASP B N 1
ATOM 2166 C CA . ASP B 1 93 ? -11.93 13.648 7.656 1 95.44 93 ASP B CA 1
ATOM 2167 C C . ASP B 1 93 ? -10.969 12.617 7.066 1 95.44 93 ASP B C 1
ATOM 2169 O O . ASP B 1 93 ? -11.203 12.094 5.977 1 95.44 93 ASP B O 1
ATOM 2173 N N . SER B 1 94 ? -9.914 12.344 7.746 1 97.12 94 SER B N 1
ATOM 2174 C CA . SER B 1 94 ? -8.914 11.398 7.27 1 97.12 94 SER B CA 1
ATOM 2175 C C . SER B 1 94 ? -9.219 9.977 7.738 1 97.12 94 SER B C 1
ATOM 2177 O O . SER B 1 94 ? -9.859 9.789 8.773 1 97.12 94 SER B O 1
ATOM 2179 N N . ARG B 1 95 ? -8.773 9.008 6.953 1 97.12 95 ARG B N 1
ATOM 2180 C CA . ARG B 1 95 ? -8.961 7.609 7.309 1 97.12 95 ARG B CA 1
ATOM 2181 C C . ARG B 1 95 ? -7.844 6.746 6.727 1 97.12 95 ARG B C 1
ATOM 2183 O O . ARG B 1 95 ? -7.438 6.938 5.578 1 97.12 95 ARG B O 1
ATOM 2190 N N . CYS B 1 96 ? -7.406 5.828 7.516 1 97.75 96 CYS B N 1
ATOM 2191 C CA . CYS B 1 96 ? -6.535 4.77 7.016 1 97.75 96 CYS B CA 1
ATOM 2192 C C . CYS B 1 96 ? -7.348 3.648 6.379 1 97.75 96 CYS B C 1
ATOM 2194 O O . CYS B 1 96 ? -8.078 2.936 7.066 1 97.75 96 CYS B O 1
ATOM 2196 N N . ILE B 1 97 ? -7.027 3.467 5.074 1 96.19 97 ILE B N 1
ATOM 2197 C CA . ILE B 1 97 ? -7.879 2.57 4.301 1 96.19 97 ILE B CA 1
ATOM 2198 C C . ILE B 1 97 ? -7.055 1.386 3.797 1 96.19 97 ILE B C 1
ATOM 2200 O O . ILE B 1 97 ? -5.949 1.562 3.287 1 96.19 97 ILE B O 1
ATOM 2204 N N . GLN B 1 98 ? -7.672 0.177 3.98 1 95.94 98 GLN B N 1
ATOM 2205 C CA . GLN B 1 98 ? -7.055 -1.034 3.447 1 95.94 98 GLN B CA 1
ATOM 2206 C C . GLN B 1 98 ? -7.047 -1.021 1.922 1 95.94 98 GLN B C 1
ATOM 2208 O O . GLN B 1 98 ? -8.086 -0.816 1.292 1 95.94 98 GLN B O 1
ATOM 2213 N N . THR B 1 99 ? -5.863 -1.196 1.338 1 94.88 99 THR B N 1
ATOM 2214 C CA . THR B 1 99 ? -5.762 -1.27 -0.116 1 94.88 99 THR B CA 1
ATOM 2215 C C . THR B 1 99 ? -5.59 -2.715 -0.573 1 94.88 99 THR B C 1
ATOM 2217 O O . THR B 1 99 ? -5.129 -3.564 0.195 1 94.88 99 THR B O 1
ATOM 2220 N N . TYR B 1 100 ? -5.957 -2.904 -1.849 1 93.69 100 TYR B N 1
ATOM 2221 C CA . TYR B 1 100 ? -5.926 -4.262 -2.375 1 93.69 100 TYR B CA 1
ATOM 2222 C C . TYR B 1 100 ? -5.242 -4.309 -3.734 1 93.69 100 TYR B C 1
ATOM 2224 O O . TYR B 1 100 ? -5.152 -3.289 -4.426 1 93.69 100 TYR B O 1
ATOM 2232 N N . SER B 1 101 ? -4.703 -5.426 -4.043 1 94.31 101 SER B N 1
ATOM 2233 C CA . SER B 1 101 ? -4.117 -5.762 -5.336 1 94.31 101 SER B CA 1
ATOM 2234 C C . SER B 1 101 ? -4.418 -7.207 -5.719 1 94.31 101 SER B C 1
ATOM 2236 O O . SER B 1 101 ? -5.383 -7.797 -5.23 1 94.31 101 SER B O 1
ATOM 2238 N N . TYR B 1 102 ? -3.709 -7.625 -6.719 1 94.06 102 TYR B N 1
ATOM 2239 C CA . TYR B 1 102 ? -3.914 -8.992 -7.184 1 94.06 102 TYR B CA 1
ATOM 2240 C C . TYR B 1 102 ? -2.588 -9.742 -7.285 1 94.06 102 TYR B C 1
ATOM 2242 O O . TYR B 1 102 ? -1.575 -9.164 -7.688 1 94.06 102 TYR B O 1
ATOM 2250 N N . SER B 1 103 ? -2.652 -10.992 -6.902 1 94.25 103 SER B N 1
ATOM 2251 C CA . SER B 1 103 ? -1.492 -11.875 -6.961 1 94.25 103 SER B CA 1
ATOM 2252 C C . SER B 1 103 ? -1.812 -13.156 -7.723 1 94.25 103 SER B C 1
ATOM 2254 O O . SER B 1 103 ? -2.93 -13.672 -7.637 1 94.25 103 SER B O 1
ATOM 2256 N N . TYR B 1 104 ? -0.783 -13.648 -8.406 1 91.88 104 TYR B N 1
ATOM 2257 C CA . TYR B 1 104 ? -0.957 -14.945 -9.055 1 91.88 104 TYR B CA 1
ATOM 2258 C C . TYR B 1 104 ? -1.24 -16.031 -8.031 1 91.88 104 TYR B C 1
ATOM 2260 O O . TYR B 1 104 ? -0.775 -15.961 -6.891 1 91.88 104 TYR B O 1
ATOM 2268 N N . ALA B 1 105 ? -1.992 -16.953 -8.492 1 90.44 105 ALA B N 1
ATOM 2269 C CA . ALA B 1 105 ? -2.287 -18.172 -7.746 1 90.44 105 ALA B CA 1
ATOM 2270 C C . ALA B 1 105 ? -2.629 -19.312 -8.688 1 90.44 105 ALA B C 1
ATOM 2272 O O . ALA B 1 105 ? -3.01 -19.094 -9.836 1 90.44 105 ALA B O 1
ATOM 2273 N N . LEU B 1 106 ? -2.314 -20.438 -8.195 1 87.25 106 LEU B N 1
ATOM 2274 C CA . LEU B 1 106 ? -2.824 -21.609 -8.891 1 87.25 106 LEU B CA 1
ATOM 2275 C C . LEU B 1 106 ? -4.258 -21.922 -8.461 1 87.25 106 LEU B C 1
ATOM 2277 O O . LEU B 1 106 ? -4.516 -22.188 -7.285 1 87.25 106 LEU B O 1
ATOM 2281 N N . VAL B 1 107 ? -5.113 -21.812 -9.461 1 87.19 107 VAL B N 1
ATOM 2282 C CA . VAL B 1 107 ? -6.523 -21.891 -9.086 1 87.19 107 VAL B CA 1
ATOM 2283 C C . VAL B 1 107 ? -7.234 -22.906 -9.977 1 87.19 107 VAL B C 1
ATOM 2285 O O . VAL B 1 107 ? -6.723 -23.281 -11.031 1 87.19 107 VAL B O 1
ATOM 2288 N N . ARG B 1 108 ? -8.305 -23.375 -9.469 1 82.88 108 ARG B N 1
ATOM 2289 C CA . ARG B 1 108 ? -9.219 -24.203 -10.242 1 82.88 108 ARG B CA 1
ATOM 2290 C C . ARG B 1 108 ? -10.633 -23.625 -10.227 1 82.88 108 ARG B C 1
ATOM 2292 O O . ARG B 1 108 ? -11.133 -23.234 -9.172 1 82.88 108 ARG B O 1
ATOM 2299 N N . SER B 1 109 ? -10.945 -23.031 -11.406 1 68 109 SER B N 1
ATOM 2300 C CA . SER B 1 109 ? -12.281 -22.453 -11.484 1 68 109 SER B CA 1
ATOM 2301 C C . SER B 1 109 ? -13.359 -23.516 -11.398 1 68 109 SER B C 1
ATOM 2303 O O . SER B 1 109 ? -13.203 -24.609 -11.938 1 68 109 SER B O 1
ATOM 2305 N N . PRO B 1 110 ? -14.195 -23.375 -10.352 1 57.47 110 PRO B N 1
ATOM 2306 C CA . PRO B 1 110 ? -15.273 -24.359 -10.352 1 57.47 110 PRO B CA 1
ATOM 2307 C C . PRO B 1 110 ? -15.82 -24.641 -11.75 1 57.47 110 PRO B C 1
ATOM 2309 O O . PRO B 1 110 ? -15.516 -23.906 -12.695 1 57.47 110 PRO B O 1
ATOM 2312 N N . SER B 1 111 ? -17.125 -25.109 -11.812 1 48.62 111 SER B N 1
ATOM 2313 C CA . SER B 1 111 ? -17.938 -25.641 -12.898 1 48.62 111 SER B CA 1
ATOM 2314 C C . SER B 1 111 ? -17.766 -24.812 -14.172 1 48.62 111 SER B C 1
ATOM 2316 O O . SER B 1 111 ? -17.219 -23.703 -14.125 1 48.62 111 SER B O 1
ATOM 2318 N N . ASP B 1 112 ? -18.922 -24.891 -15.039 1 42.78 112 ASP B N 1
ATOM 2319 C CA . ASP B 1 112 ? -19.609 -24.828 -16.312 1 42.78 112 ASP B CA 1
ATOM 2320 C C . ASP B 1 112 ? -19.5 -23.438 -16.938 1 42.78 112 ASP B C 1
ATOM 2322 O O . ASP B 1 112 ? -20.125 -23.156 -17.969 1 42.78 112 ASP B O 1
ATOM 2326 N N . THR B 1 113 ? -19.594 -22.344 -16.141 1 45.5 113 THR B N 1
ATOM 2327 C CA . THR B 1 113 ? -20.172 -21.297 -16.969 1 45.5 113 THR B CA 1
ATOM 2328 C C . THR B 1 113 ? -19.094 -20.641 -17.844 1 45.5 113 THR B C 1
ATOM 2330 O O . THR B 1 113 ? -18.094 -20.141 -17.312 1 45.5 113 THR B O 1
ATOM 2333 N N . PRO B 1 114 ? -18.953 -20.984 -19.078 1 45.19 114 PRO B N 1
ATOM 2334 C CA . PRO B 1 114 ? -18.203 -20.266 -20.094 1 45.19 114 PRO B CA 1
ATOM 2335 C C . PRO B 1 114 ? -18.062 -18.781 -19.781 1 45.19 114 PRO B C 1
ATOM 2337 O O . PRO B 1 114 ? -18 -17.953 -20.703 1 45.19 114 PRO B O 1
ATOM 2340 N N . GLN B 1 115 ? -18.203 -18.297 -18.594 1 47.5 115 GLN B N 1
ATOM 2341 C CA . GLN B 1 115 ? -18.422 -16.859 -18.547 1 47.5 115 GLN B CA 1
ATOM 2342 C C . GLN B 1 115 ? -17.203 -16.094 -19.062 1 47.5 115 GLN B C 1
ATOM 2344 O O . GLN B 1 115 ? -16.078 -16.594 -18.984 1 47.5 115 GLN B O 1
ATOM 2349 N N . HIS B 1 116 ? -17.484 -15.062 -19.797 1 48 116 HIS B N 1
ATOM 2350 C CA . HIS B 1 116 ? -16.672 -14.055 -20.469 1 48 116 HIS B CA 1
ATOM 2351 C C . HIS B 1 116 ? -15.484 -13.641 -19.594 1 48 116 HIS B C 1
ATOM 2353 O O . HIS B 1 116 ? -15.625 -12.781 -18.719 1 48 116 HIS B O 1
ATOM 2359 N N . ARG B 1 117 ? -14.648 -14.609 -19.469 1 51.53 117 ARG B N 1
ATOM 2360 C CA . ARG B 1 117 ? -13.445 -14.266 -18.719 1 51.53 117 ARG B CA 1
ATOM 2361 C C . ARG B 1 117 ? -12.656 -13.164 -19.422 1 51.53 117 ARG B C 1
ATOM 2363 O O . ARG B 1 117 ? -12.383 -13.258 -20.625 1 51.53 117 ARG B O 1
ATOM 2370 N N . SER B 1 118 ? -12.797 -12.125 -18.922 1 50.94 118 SER B N 1
ATOM 2371 C CA . SER B 1 118 ? -12.062 -11.023 -19.531 1 50.94 118 SER B CA 1
ATOM 2372 C C . SER B 1 118 ? -10.586 -11.359 -19.688 1 50.94 118 SER B C 1
ATOM 2374 O O . SER B 1 118 ? -9.945 -10.938 -20.656 1 50.94 118 SER B O 1
ATOM 2376 N N . GLU B 1 119 ? -9.938 -11.977 -18.609 1 56.09 119 GLU B N 1
ATOM 2377 C CA . GLU B 1 119 ? -8.5 -12.211 -18.766 1 56.09 119 GLU B CA 1
ATOM 2378 C C . GLU B 1 119 ? -8.172 -13.695 -18.594 1 56.09 119 GLU B C 1
ATOM 2380 O O . GLU B 1 119 ? -8.695 -14.359 -17.703 1 56.09 119 GLU B O 1
ATOM 2385 N N . ARG B 1 120 ? -7.73 -14.328 -19.734 1 54 120 ARG B N 1
ATOM 2386 C CA . ARG B 1 120 ? -7.453 -15.758 -19.859 1 54 120 ARG B CA 1
ATOM 2387 C C . ARG B 1 120 ? -6.379 -16.188 -18.859 1 54 120 ARG B C 1
ATOM 2389 O O . ARG B 1 120 ? -5.348 -15.531 -18.734 1 54 120 ARG B O 1
ATOM 2396 N N . PRO B 1 121 ? -6.84 -17.141 -17.969 1 59.56 121 PRO B N 1
ATOM 2397 C CA . PRO B 1 121 ? -5.863 -17.781 -17.078 1 59.56 121 PRO B CA 1
ATOM 2398 C C . PRO B 1 121 ? -4.684 -18.391 -17.828 1 59.56 121 PRO B C 1
ATOM 2400 O O . PRO B 1 121 ? -4.832 -18.797 -18.984 1 59.56 121 PRO B O 1
ATOM 2403 N N . PHE B 1 122 ? -3.443 -18.031 -17.375 1 63.34 122 PHE B N 1
ATOM 2404 C CA . PHE B 1 122 ? -2.25 -18.703 -17.859 1 63.34 122 PHE B CA 1
ATOM 2405 C C . PHE B 1 122 ? -2.301 -20.203 -17.531 1 63.34 122 PHE B C 1
ATOM 2407 O O . PHE B 1 122 ? -2.396 -20.578 -16.375 1 63.34 122 PHE B O 1
ATOM 2414 N N . SER B 1 123 ? -2.611 -21.016 -18.609 1 64.62 123 SER B N 1
ATOM 2415 C CA . SER B 1 123 ? -2.648 -22.453 -18.375 1 64.62 123 SER B CA 1
ATOM 2416 C C . SER B 1 123 ? -1.243 -23.016 -18.219 1 64.62 123 SER B C 1
ATOM 2418 O O . SER B 1 123 ? -0.335 -22.688 -18.969 1 64.62 123 SER B O 1
ATOM 2420 N N . VAL B 1 124 ? -0.991 -23.516 -17.016 1 62.16 124 VAL B N 1
ATOM 2421 C CA . VAL B 1 124 ? 0.298 -24.141 -16.766 1 62.16 124 VAL B CA 1
ATOM 2422 C C . VAL B 1 124 ? 0.284 -25.578 -17.297 1 62.16 124 VAL B C 1
ATOM 2424 O O . VAL B 1 124 ? -0.567 -26.375 -16.922 1 62.16 124 VAL B O 1
ATOM 2427 N N . PRO B 1 125 ? 1.099 -25.781 -18.234 1 59.62 125 PRO B N 1
ATOM 2428 C CA . PRO B 1 125 ? 1.138 -27.156 -18.734 1 59.62 125 PRO B CA 1
ATOM 2429 C C . PRO B 1 125 ? 1.304 -28.188 -17.625 1 59.62 125 PRO B C 1
ATOM 2431 O O . PRO B 1 125 ? 2.111 -28 -16.719 1 59.62 125 PRO B O 1
ATOM 2434 N N . GLY B 1 126 ? 0.491 -29.203 -17.703 1 57.97 126 GLY B N 1
ATOM 2435 C CA . GLY B 1 126 ? 0.605 -30.328 -16.797 1 57.97 126 GLY B CA 1
ATOM 2436 C C . GLY B 1 126 ? -0.059 -30.078 -15.453 1 57.97 126 GLY B C 1
ATOM 2437 O O . GLY B 1 126 ? 0.107 -30.859 -14.523 1 57.97 126 GLY B O 1
ATOM 2438 N N . SER B 1 127 ? -0.699 -28.984 -15.32 1 62.16 127 SER B N 1
ATOM 2439 C CA . SER B 1 127 ? -1.18 -28.578 -14 1 62.16 127 SER B CA 1
ATOM 2440 C C . SER B 1 127 ? -2.459 -29.328 -13.633 1 62.16 127 SER B C 1
ATOM 2442 O O . SER B 1 127 ? -3 -29.125 -12.539 1 62.16 127 SER B O 1
ATOM 2444 N N . GLY B 1 128 ? -2.83 -30.438 -14.344 1 65 128 GLY B N 1
ATOM 2445 C CA . GLY B 1 128 ? -4 -31.219 -13.992 1 65 128 GLY B CA 1
ATOM 2446 C C . GLY B 1 128 ? -5.254 -30.391 -13.828 1 65 128 GLY B C 1
ATOM 2447 O O . GLY B 1 128 ? -6.07 -30.641 -12.938 1 65 128 GLY B O 1
ATOM 2448 N N . GLY B 1 129 ? -5.395 -29.297 -14.547 1 71.75 129 GLY B N 1
ATOM 2449 C CA . GLY B 1 129 ? -6.594 -28.469 -14.469 1 71.75 129 GLY B CA 1
ATOM 2450 C C . GLY B 1 129 ? -6.395 -27.188 -13.703 1 71.75 129 GLY B C 1
ATOM 2451 O O . GLY B 1 129 ? -7.301 -26.359 -13.625 1 71.75 129 GLY B O 1
ATOM 2452 N N . TRP B 1 130 ? -5.348 -27.172 -13.141 1 77.81 130 TRP B N 1
ATOM 2453 C CA . TRP B 1 130 ? -5.066 -25.938 -12.414 1 77.81 130 TRP B CA 1
ATOM 2454 C C . TRP B 1 130 ? -4.516 -24.859 -13.352 1 77.81 130 TRP B C 1
ATOM 2456 O O . TRP B 1 130 ? -3.756 -25.172 -14.273 1 77.81 130 TRP B O 1
ATOM 2466 N N . THR B 1 131 ? -4.977 -23.656 -13.148 1 81.25 131 THR B N 1
ATOM 2467 C CA . THR B 1 131 ? -4.539 -22.547 -13.977 1 81.25 131 THR B CA 1
ATOM 2468 C C . THR B 1 131 ? -4.035 -21.391 -13.109 1 81.25 131 THR B C 1
ATOM 2470 O O . THR B 1 131 ? -4.445 -21.25 -11.961 1 81.25 131 THR B O 1
ATOM 2473 N N . MET B 1 132 ? -3.059 -20.766 -13.656 1 83.75 132 MET B N 1
ATOM 2474 C CA . MET B 1 132 ? -2.592 -19.547 -12.984 1 83.75 132 MET B CA 1
ATOM 2475 C C . MET B 1 132 ? -3.557 -18.391 -13.219 1 83.75 132 MET B C 1
ATOM 2477 O O . MET B 1 132 ? -3.9 -18.078 -14.367 1 83.75 132 MET B O 1
ATOM 2481 N N . ASP B 1 133 ? -4.059 -17.906 -12.148 1 87.12 133 ASP B N 1
ATOM 2482 C CA . ASP B 1 133 ? -4.953 -16.75 -12.172 1 87.12 133 ASP B CA 1
ATOM 2483 C C . ASP B 1 133 ? -4.637 -15.781 -11.039 1 87.12 133 ASP B C 1
ATOM 2485 O O . ASP B 1 133 ? -3.641 -15.953 -10.336 1 87.12 133 ASP B O 1
ATOM 2489 N N . PHE B 1 134 ? -5.508 -14.773 -11.055 1 91.88 134 PHE B N 1
ATOM 2490 C CA . PHE B 1 134 ? -5.254 -13.75 -10.047 1 91.88 134 PHE B CA 1
ATOM 2491 C C . PHE B 1 134 ? -6.254 -13.852 -8.906 1 91.88 134 PHE B C 1
ATOM 2493 O O . PHE B 1 134 ? -7.438 -14.117 -9.133 1 91.88 134 PHE B O 1
ATOM 2500 N N . VAL B 1 135 ? -5.672 -13.625 -7.762 1 93.44 135 VAL B N 1
ATOM 2501 C CA . VAL B 1 135 ? -6.539 -13.523 -6.594 1 93.44 135 VAL B CA 1
ATOM 2502 C C . VAL B 1 135 ? -6.27 -12.211 -5.863 1 93.44 135 VAL B C 1
ATOM 2504 O O . VAL B 1 135 ? -5.121 -11.758 -5.789 1 93.44 135 VAL B O 1
ATOM 2507 N N . ARG B 1 136 ? -7.324 -11.758 -5.305 1 95 136 ARG B N 1
ATOM 2508 C CA . ARG B 1 136 ? -7.23 -10.492 -4.578 1 95 136 ARG B CA 1
ATOM 2509 C C . ARG B 1 136 ? -6.465 -10.672 -3.271 1 95 136 ARG B C 1
ATOM 2511 O O . ARG B 1 136 ? -6.711 -11.625 -2.525 1 95 136 ARG B O 1
ATOM 2518 N N . VAL B 1 137 ? -5.562 -9.758 -3.027 1 95.75 137 VAL B N 1
ATOM 2519 C CA . VAL B 1 137 ? -4.777 -9.781 -1.797 1 95.75 137 VAL B CA 1
ATOM 2520 C C . VAL B 1 137 ? -4.684 -8.367 -1.22 1 95.75 137 VAL B C 1
ATOM 2522 O O . VAL B 1 137 ? -4.828 -7.383 -1.947 1 95.75 137 VAL B O 1
ATOM 2525 N N . ARG B 1 138 ? -4.492 -8.281 0.09 1 95.56 138 ARG B N 1
ATOM 2526 C CA . ARG B 1 138 ? -4.262 -6.988 0.727 1 95.56 138 ARG B CA 1
ATOM 2527 C C . ARG B 1 138 ? -2.885 -6.441 0.375 1 95.56 138 ARG B C 1
ATOM 2529 O O . ARG B 1 138 ? -1.894 -7.172 0.401 1 95.56 138 ARG B O 1
ATOM 2536 N N . ALA B 1 139 ? -2.795 -5.164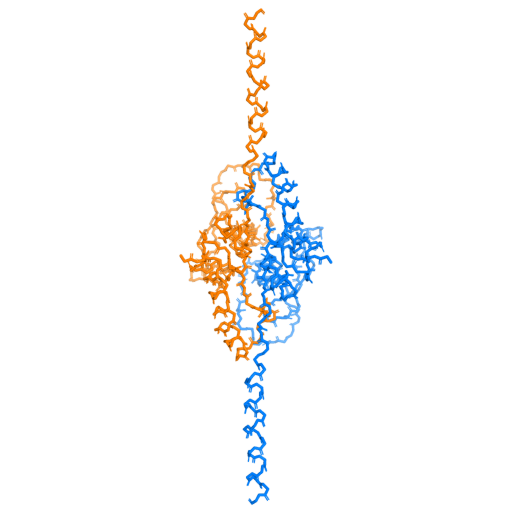 0.056 1 96.31 139 ALA B N 1
ATOM 2537 C CA . ALA B 1 139 ? -1.562 -4.641 -0.527 1 96.31 139 ALA B CA 1
ATOM 2538 C C . ALA B 1 139 ? -1.022 -3.473 0.293 1 96.31 139 ALA B C 1
ATOM 2540 O O . ALA B 1 139 ? 0.03 -2.914 -0.028 1 96.31 139 ALA B O 1
ATOM 2541 N N . GLY B 1 140 ? -1.76 -3.102 1.366 1 95.62 140 GLY B N 1
ATOM 2542 C CA . GLY B 1 140 ? -1.24 -2.018 2.184 1 95.62 140 GLY B CA 1
ATOM 2543 C C . GLY B 1 140 ? -2.328 -1.204 2.859 1 95.62 140 GLY B C 1
ATOM 2544 O O . GLY B 1 140 ? -3.5 -1.584 2.834 1 95.62 140 GLY B O 1
ATOM 2545 N N . CYS B 1 141 ? -1.838 -0.113 3.473 1 96.75 141 CYS B N 1
ATOM 2546 C CA . CYS B 1 141 ? -2.709 0.794 4.211 1 96.75 141 CYS B CA 1
ATOM 2547 C C . CYS B 1 141 ? -2.428 2.244 3.84 1 96.75 141 CYS B C 1
ATOM 2549 O O . CYS B 1 141 ? -1.307 2.727 4.008 1 96.75 141 CYS B O 1
ATOM 2551 N N . GLU B 1 142 ? -3.473 2.881 3.367 1 96.25 142 GLU B N 1
ATOM 2552 C CA . GLU B 1 142 ? -3.27 4.215 2.807 1 96.25 142 GLU B CA 1
ATOM 2553 C C . GLU B 1 142 ? -4.09 5.258 3.555 1 96.25 142 GLU B C 1
ATOM 2555 O O . GLU B 1 142 ? -5.219 4.988 3.975 1 96.25 142 GLU B O 1
ATOM 2560 N N . CYS B 1 143 ? -3.518 6.477 3.619 1 97.62 143 CYS B N 1
ATOM 2561 C CA . CYS B 1 143 ? -4.227 7.613 4.203 1 97.62 143 CYS B CA 1
ATOM 2562 C C . CYS B 1 143 ? -5.031 8.359 3.146 1 97.62 143 CYS B C 1
ATOM 2564 O O . CYS B 1 143 ? -4.484 8.766 2.119 1 97.62 143 CYS B O 1
ATOM 2566 N N . GLN B 1 144 ? -6.27 8.516 3.416 1 97.19 144 GLN B N 1
ATOM 2567 C CA . GLN B 1 144 ? -7.148 9.242 2.508 1 97.19 144 GLN B CA 1
ATOM 2568 C C . GLN B 1 144 ? -7.957 10.305 3.252 1 97.19 144 GLN B C 1
ATOM 2570 O O . GLN B 1 144 ? -8.297 10.117 4.422 1 97.19 144 GLN B O 1
ATOM 2575 N N . ILE B 1 145 ? -8.211 11.398 2.537 1 96.94 145 ILE B N 1
ATOM 2576 C CA . ILE B 1 145 ? -9 12.492 3.09 1 96.94 145 ILE B CA 1
ATOM 2577 C C . ILE B 1 145 ? -10.344 12.578 2.369 1 96.94 145 ILE B C 1
ATOM 2579 O O . ILE B 1 145 ? -10.391 12.609 1.138 1 96.94 145 ILE B O 1
ATOM 2583 N N . LYS B 1 146 ? -11.359 12.562 3.102 1 92.94 146 LYS B N 1
ATOM 2584 C CA . LYS B 1 146 ? -12.688 12.758 2.531 1 92.94 146 LYS B CA 1
ATOM 2585 C C . LYS B 1 146 ? -12.828 14.156 1.934 1 92.94 146 LYS B C 1
ATOM 2587 O O . LYS B 1 146 ? -12.555 15.156 2.604 1 92.94 146 LYS B O 1
ATOM 2592 N N . PRO B 1 147 ? -13.172 14.172 0.705 1 87.69 147 PRO B N 1
ATOM 2593 C CA . PRO B 1 147 ? -13.352 15.5 0.107 1 87.69 147 PRO B CA 1
ATOM 2594 C C . PRO B 1 147 ? -14.531 16.266 0.698 1 87.69 147 PRO B C 1
ATOM 2596 O O . PRO B 1 147 ? -15.484 15.648 1.194 1 87.69 147 PRO B O 1
ATOM 2599 N N . PRO B 1 148 ? -14.352 17.594 0.664 1 80.31 148 PRO B N 1
ATOM 2600 C CA . PRO B 1 148 ? -15.461 18.391 1.175 1 80.31 148 PRO B CA 1
ATOM 2601 C C . PRO B 1 148 ? -16.719 18.266 0.319 1 80.31 148 PRO B C 1
ATOM 2603 O O . PRO B 1 148 ? -16.625 18.062 -0.895 1 80.31 148 PRO B O 1
ATOM 2606 N N . LYS B 1 149 ? -17.797 17.984 0.994 1 72.25 149 LYS B N 1
ATOM 2607 C CA . LYS B 1 149 ? -19.062 17.938 0.264 1 72.25 149 LYS B CA 1
ATOM 2608 C C . LYS B 1 149 ? -19.359 19.281 -0.404 1 72.25 149 LYS B C 1
ATOM 2610 O O . LYS B 1 149 ? -19.109 20.328 0.178 1 72.25 149 LYS B O 1
ATOM 2615 N N . ASN B 1 150 ? -19.141 19.266 -1.669 1 63.91 150 ASN B N 1
ATOM 2616 C CA . ASN B 1 150 ? -19.484 20.5 -2.389 1 63.91 150 ASN B CA 1
ATOM 2617 C C . ASN B 1 150 ? -20.906 20.953 -2.059 1 63.91 150 ASN B C 1
ATOM 2619 O O . ASN B 1 150 ? -21.875 20.453 -2.639 1 63.91 150 ASN B O 1
ATOM 2623 N N . ILE B 1 151 ? -21.047 21.531 -0.943 1 57.25 151 ILE B N 1
ATOM 2624 C CA . ILE B 1 151 ? -22.344 22.031 -0.552 1 57.25 151 ILE B CA 1
ATOM 2625 C C . ILE B 1 151 ? -22.812 23.078 -1.567 1 57.25 151 ILE B C 1
ATOM 2627 O O . ILE B 1 151 ? -24.016 23.141 -1.889 1 57.25 151 ILE B O 1
ATOM 2631 N N . ARG B 1 152 ? -21.906 23.844 -2.029 1 58.56 152 ARG B N 1
ATOM 2632 C CA . ARG B 1 152 ? -22.312 24.891 -2.953 1 58.56 152 ARG B CA 1
ATOM 2633 C C . ARG B 1 152 ? -22.875 24.297 -4.242 1 58.56 152 ARG B C 1
ATOM 2635 O O . ARG B 1 152 ? -23.844 24.812 -4.801 1 58.56 152 ARG B O 1
ATOM 2642 N N . ARG B 1 153 ? -22.25 23.234 -4.734 1 59.12 153 ARG B N 1
ATOM 2643 C CA . ARG B 1 153 ? -22.75 22.625 -5.961 1 59.12 153 ARG B CA 1
ATOM 2644 C C . ARG B 1 153 ? -24.125 22.016 -5.75 1 59.12 153 ARG B C 1
ATOM 2646 O O . ARG B 1 153 ? -24.969 22.031 -6.652 1 59.12 153 ARG B O 1
ATOM 2653 N N . ARG B 1 154 ? -24.188 21.609 -4.441 1 57.91 154 ARG B N 1
ATOM 2654 C CA . ARG B 1 154 ? -25.516 21.062 -4.137 1 57.91 154 ARG B CA 1
ATOM 2655 C C . ARG B 1 154 ? -26.578 22.156 -4.133 1 57.91 154 ARG B C 1
ATOM 2657 O O . ARG B 1 154 ? -27.672 21.969 -4.66 1 57.91 154 ARG B O 1
ATOM 2664 N N . HIS B 1 155 ? -26.078 23.359 -3.703 1 61.25 155 HIS B N 1
ATOM 2665 C CA . HIS B 1 155 ? -27 24.484 -3.646 1 61.25 155 HIS B CA 1
ATOM 2666 C C . HIS B 1 155 ? -27.312 25.016 -5.043 1 61.25 155 HIS B C 1
ATOM 2668 O O . HIS B 1 155 ? -28.453 25.344 -5.348 1 61.25 155 HIS B O 1
ATOM 2674 N N . LYS B 1 156 ? -26.281 24.984 -5.852 1 63.25 156 LYS B N 1
ATOM 2675 C CA . LYS B 1 156 ? -26.5 25.438 -7.219 1 63.25 156 LYS B CA 1
ATOM 2676 C C . LYS B 1 156 ? -27.344 24.453 -8.008 1 63.25 156 LYS B C 1
ATOM 2678 O O . LYS B 1 156 ? -28.234 24.844 -8.758 1 63.25 156 LYS B O 1
ATOM 2683 N N . LYS B 1 157 ? -27.094 23.25 -7.742 1 62.66 157 LYS B N 1
ATOM 2684 C CA . LYS B 1 157 ? -27.875 22.219 -8.414 1 62.66 157 LYS B CA 1
ATOM 2685 C C . LYS B 1 157 ? -29.328 22.219 -7.938 1 62.66 157 LYS B C 1
ATOM 2687 O O . LYS B 1 157 ? -30.25 22.062 -8.742 1 62.66 157 LYS B O 1
ATOM 2692 N N . ARG B 1 158 ? -29.438 22.547 -6.688 1 66.44 158 ARG B N 1
ATOM 2693 C CA . ARG B 1 158 ? -30.781 22.641 -6.133 1 66.44 158 ARG B CA 1
ATOM 2694 C C . ARG B 1 158 ? -31.531 23.828 -6.719 1 66.44 158 ARG B C 1
ATOM 2696 O O . ARG B 1 158 ? -32.719 23.719 -7.059 1 66.44 158 ARG B O 1
ATOM 2703 N N . LYS B 1 159 ? -30.781 24.859 -6.941 1 72.19 159 LYS B N 1
ATOM 2704 C CA . LYS B 1 159 ? -31.391 26.047 -7.539 1 72.19 159 LYS B CA 1
ATOM 2705 C C . LYS B 1 159 ? -31.734 25.812 -9.008 1 72.19 159 LYS B C 1
ATOM 2707 O O . LYS B 1 159 ? -32.812 26.188 -9.469 1 72.19 159 LYS B O 1
ATOM 2712 N N . ARG B 1 160 ? -30.875 25.109 -9.719 1 74.94 160 ARG B N 1
ATOM 2713 C CA . ARG B 1 160 ? -31.109 24.797 -11.125 1 74.94 160 ARG B CA 1
ATOM 2714 C C . ARG B 1 160 ? -32.281 23.828 -11.289 1 74.94 160 ARG B C 1
ATOM 2716 O O . ARG B 1 160 ? -33.125 24 -12.172 1 74.94 160 ARG B O 1
ATOM 2723 N N . ASN B 1 161 ? -32.312 22.891 -10.406 1 68.44 161 ASN B N 1
ATOM 2724 C CA . ASN B 1 161 ? -33.438 21.938 -10.438 1 68.44 161 ASN B CA 1
ATOM 2725 C C . ASN B 1 161 ? -34.75 22.594 -10.102 1 68.44 161 ASN B C 1
ATOM 2727 O O . ASN B 1 161 ? -35.781 22.281 -10.711 1 68.44 161 ASN B O 1
ATOM 2731 N N . ARG B 1 162 ? -34.781 23.531 -9.188 1 78.38 162 ARG B N 1
ATOM 2732 C CA . ARG B 1 162 ? -35.969 24.297 -8.828 1 78.38 162 ARG B CA 1
ATOM 2733 C C . ARG B 1 162 ? -36.469 25.141 -10.008 1 78.38 162 ARG B C 1
ATOM 2735 O O . ARG B 1 162 ? -37.656 25.219 -10.281 1 78.38 162 ARG B O 1
ATOM 2742 N N . ARG B 1 163 ? -35.562 25.672 -10.727 1 79.38 163 ARG B N 1
ATOM 2743 C CA . ARG B 1 163 ? -35.875 26.484 -11.891 1 79.38 163 ARG B CA 1
ATOM 2744 C C . ARG B 1 163 ? -36.469 25.641 -13.016 1 79.38 163 ARG B C 1
ATOM 2746 O O . ARG B 1 163 ? -37.438 26.016 -13.656 1 79.38 163 ARG B O 1
ATOM 2753 N N . ILE B 1 164 ? -35.812 24.5 -13.156 1 77.75 164 ILE B N 1
ATOM 2754 C CA . ILE B 1 164 ? -36.281 23.578 -14.188 1 77.75 164 ILE B CA 1
ATOM 2755 C C . ILE B 1 164 ? -37.688 23.078 -13.852 1 77.75 164 ILE B C 1
ATOM 2757 O O . ILE B 1 164 ? -38.531 23 -14.734 1 77.75 164 ILE B O 1
ATOM 2761 N N . THR B 1 165 ? -37.906 22.828 -12.664 1 77.75 165 THR B N 1
ATOM 2762 C CA . THR B 1 165 ? -39.25 22.406 -12.227 1 77.75 165 THR B CA 1
ATOM 2763 C C . THR B 1 165 ? -40.25 23.531 -12.391 1 77.75 165 THR B C 1
ATOM 2765 O O . THR B 1 165 ? -41.375 23.297 -12.805 1 77.75 165 THR B O 1
ATOM 2768 N N . GLU B 1 166 ? -39.906 24.734 -12.047 1 80.88 166 GLU B N 1
ATOM 2769 C CA . GLU B 1 166 ? -40.75 25.906 -12.172 1 80.88 166 GLU B CA 1
ATOM 2770 C C . GLU B 1 166 ? -41.094 26.188 -13.633 1 80.88 166 GLU B C 1
ATOM 2772 O O . GLU B 1 166 ? -42.219 26.531 -13.969 1 80.88 166 GLU B O 1
ATOM 2777 N N . ASP B 1 167 ? -40.156 25.984 -14.484 1 79.31 167 ASP B N 1
ATOM 2778 C CA . ASP B 1 167 ? -40.344 26.234 -15.914 1 79.31 167 ASP B CA 1
ATOM 2779 C C . ASP B 1 167 ? -41.219 25.172 -16.547 1 79.31 167 ASP B C 1
ATOM 2781 O O . ASP B 1 167 ? -42 25.453 -17.469 1 79.31 167 ASP B O 1
ATOM 2785 N N . ASP B 1 168 ? -41.094 24 -16.031 1 74.69 168 ASP B N 1
ATOM 2786 C CA . ASP B 1 168 ? -41.906 22.906 -16.547 1 74.69 168 ASP B CA 1
ATOM 2787 C C . ASP B 1 168 ? -43.375 23.047 -16.125 1 74.69 168 ASP B C 1
ATOM 2789 O O . ASP B 1 168 ? -44.281 22.516 -16.781 1 74.69 168 ASP B O 1
ATOM 2793 N N . GLU B 1 169 ? -43.562 23.734 -15.023 1 74.12 169 GLU B N 1
ATOM 2794 C CA . GLU B 1 169 ? -44.906 23.906 -14.492 1 74.12 169 GLU B CA 1
ATOM 2795 C C . GLU B 1 169 ? -45.625 25.109 -15.133 1 74.12 169 GLU B C 1
ATOM 2797 O O . GLU B 1 169 ? -46.812 25.281 -14.984 1 74.12 169 GLU B O 1
ATOM 2802 N N . THR B 1 170 ? -44.875 25.953 -15.867 1 66.19 170 THR B N 1
ATOM 2803 C CA . THR B 1 170 ? -45.531 27.031 -16.609 1 66.19 170 THR B CA 1
ATOM 2804 C C . THR B 1 170 ? -45.688 26.672 -18.078 1 66.19 170 THR B C 1
ATOM 2806 O O . THR B 1 170 ? -44.781 26.062 -18.672 1 66.19 170 THR B O 1
#

Organism: Manduca sexta (NCBI:txid7130)